Protein AF-A0A9D4B6G3-F1 (afdb_monomer)

Foldseek 3Di:
DDDDPPPVVVVVVVVVVVVVVVVVVVPDDPPPPPVVVVVVVPDDDCPVVVVVVVVVVVVVVVVVVVVVVVVVVVVVVCCCVVPVVVVVVVVVVVVVVVVVVVVLVVVVVVQLVVVVVVVVVVVVVVVVVVVVVVVVVVVVVVPDPDDDDDDDDDPDPPPPPDDPPGDDPCVSDPPPPPPPPPPDD

Secondary structure (DSSP, 8-state):
----SHHHHHHHHHHHHHHHHHHHHT--------HHHHHHTSSPPTHHHHHHHHHHHHHHHHHHHHHHHHHHHHHHHHHIIIIIHHHHHHHHHHHHHHHHHHHHHHHHHHHHHHHHHHHHHHHHHHHHHHHHHHHHHHHHHHH-------------------------GGGTS-TT---------

Solvent-accessible surface area (backbone atoms only — not comparable to full-atom values): 11356 Å² total; per-residue (Å²): 142,88,88,82,69,70,64,65,54,52,51,51,51,51,52,52,52,52,52,52,50,57,56,57,71,72,66,71,76,79,81,74,80,52,68,69,60,62,57,67,72,70,62,71,75,66,60,67,59,45,54,53,48,55,50,49,54,53,50,52,53,54,49,52,52,49,50,52,53,53,50,50,54,52,52,53,49,47,47,41,64,72,47,49,50,54,51,51,52,51,51,54,53,56,49,52,58,52,50,55,50,50,52,53,49,50,55,48,53,54,51,51,51,54,53,51,55,52,49,52,52,53,51,52,51,50,52,53,50,51,53,51,50,54,49,51,51,50,50,52,59,71,70,46,80,82,75,97,70,86,88,73,88,70,82,72,82,75,79,74,81,74,78,72,91,68,90,58,69,62,81,80,53,57,88,78,71,71,71,79,69,86,77,87,128

Mean predicted aligned error: 19.47 Å

Radius of gyration: 62.37 Å; Cα contacts (8 Å, |Δi|>4): 12; chains: 1; bounding box: 167×24×148 Å

Organism: NCBI:txid74926

Sequence (185 aa):
MSAGGGREEEERAAAAAAMLQLLREQAEPPAEESGAQRFALCLPPGEEVKEVEETIEEMLIRLDEFCGVTDVIRSDTSQILDETIPLIKAKVVEMNDIYAKVDKLEAFVKMVGRHVSFLEEQVLQAEGNHSTVSHAVRKLLQSAAIPSFKNKHTPSAQHTYDLPKLYRTEDYFPRNYVGTKYQSH

InterPro domains:
  IPR024857 Cappuccino [PTHR16230] (7-178)

Structure (mmCIF, N/CA/C/O backbone):
data_AF-A0A9D4B6G3-F1
#
_entry.id   AF-A0A9D4B6G3-F1
#
loop_
_atom_site.group_PDB
_atom_site.id
_atom_site.type_symbol
_atom_site.label_atom_id
_atom_site.label_alt_id
_atom_site.label_comp_id
_atom_site.label_asym_id
_atom_site.label_entity_id
_atom_site.label_seq_id
_atom_site.pdbx_PDB_ins_code
_atom_site.Cartn_x
_atom_site.Cartn_y
_atom_site.Cartn_z
_atom_site.occupancy
_atom_site.B_iso_or_equiv
_atom_site.auth_seq_id
_atom_site.auth_comp_id
_atom_site.auth_asym_id
_atom_site.auth_atom_id
_atom_site.pdbx_PDB_model_num
ATOM 1 N N . MET A 1 1 ? -106.574 12.217 82.871 1.00 41.47 1 MET A N 1
ATOM 2 C CA . MET A 1 1 ? -105.427 11.418 83.351 1.00 41.47 1 MET A CA 1
ATOM 3 C C . MET A 1 1 ? -104.879 10.650 82.158 1.00 41.47 1 MET A C 1
ATOM 5 O O . MET A 1 1 ? -105.519 9.706 81.729 1.00 41.47 1 MET A O 1
ATOM 9 N N . SER A 1 2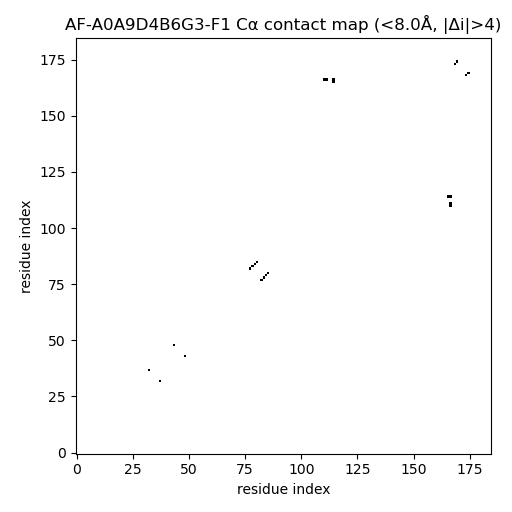 ? -103.783 11.110 81.555 1.00 49.53 2 SER A N 1
ATOM 10 C CA . SER A 1 2 ? -103.022 10.337 80.565 1.00 49.53 2 SER A CA 1
ATOM 11 C C . SER A 1 2 ? -101.575 10.811 80.646 1.00 49.53 2 SER A C 1
ATOM 13 O O . SER A 1 2 ? -101.209 11.838 80.086 1.00 49.53 2 SER A O 1
ATOM 15 N N . ALA A 1 3 ? -100.803 10.136 81.487 1.00 51.25 3 ALA A N 1
ATOM 16 C CA . ALA A 1 3 ? -99.378 10.353 81.678 1.00 51.25 3 ALA A CA 1
ATOM 17 C C . ALA A 1 3 ? -98.779 8.968 81.935 1.00 51.25 3 ALA A C 1
ATOM 19 O O . ALA A 1 3 ? -98.825 8.471 83.056 1.00 51.25 3 ALA A O 1
ATOM 20 N N . GLY A 1 4 ? -98.339 8.298 80.871 1.00 53.19 4 GLY A N 1
ATOM 21 C CA . GLY A 1 4 ? -97.821 6.930 80.971 1.00 53.19 4 GLY A CA 1
ATOM 22 C C . GLY A 1 4 ? -96.974 6.442 79.795 1.00 53.19 4 GLY A C 1
ATOM 23 O O . GLY A 1 4 ? -96.529 5.308 79.842 1.00 53.19 4 GLY A O 1
ATOM 24 N N . GLY A 1 5 ? -96.731 7.257 78.758 1.00 55.12 5 GLY A N 1
ATOM 25 C CA . GLY A 1 5 ? -96.010 6.811 77.553 1.00 55.12 5 GLY A CA 1
ATOM 26 C C . GLY A 1 5 ? -94.510 7.132 77.502 1.00 55.12 5 GLY A C 1
ATOM 27 O O . GLY A 1 5 ? -93.788 6.497 76.749 1.00 55.12 5 GLY A O 1
ATOM 28 N N . GLY A 1 6 ? -94.015 8.092 78.293 1.00 57.53 6 GLY A N 1
ATOM 29 C CA . GLY A 1 6 ? -92.643 8.605 78.125 1.00 57.53 6 GLY A CA 1
ATOM 30 C C . GLY A 1 6 ? -91.528 7.711 78.680 1.00 57.53 6 GLY A C 1
ATOM 31 O O . GLY A 1 6 ? -90.387 7.826 78.254 1.00 57.53 6 GLY A O 1
ATOM 32 N N . ARG A 1 7 ? -91.839 6.810 79.619 1.00 58.19 7 ARG A N 1
ATOM 33 C CA . ARG A 1 7 ? -90.817 6.054 80.365 1.00 58.19 7 ARG A CA 1
ATOM 34 C C . ARG A 1 7 ? -90.350 4.790 79.635 1.00 58.19 7 ARG A C 1
ATOM 36 O O . ARG A 1 7 ? -89.183 4.439 79.721 1.00 58.19 7 ARG A O 1
ATOM 43 N N . GLU A 1 8 ? -91.237 4.151 78.872 1.00 59.91 8 GLU A N 1
ATOM 44 C CA . GLU A 1 8 ? -90.903 2.956 78.079 1.00 59.91 8 GLU A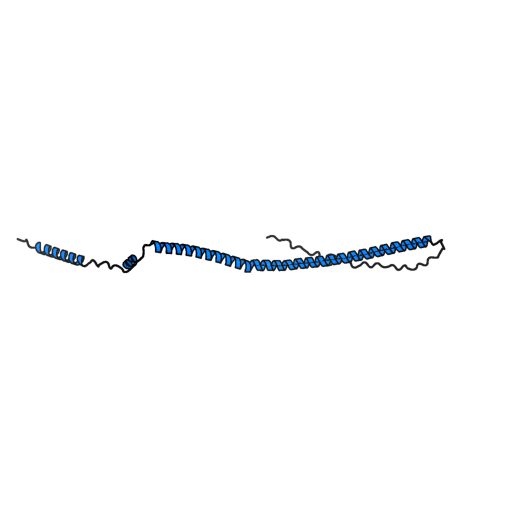 CA 1
ATOM 45 C C . GLU A 1 8 ? -90.128 3.294 76.795 1.00 59.91 8 GLU A C 1
ATOM 47 O O . GLU A 1 8 ? -89.324 2.494 76.316 1.00 59.91 8 GLU A O 1
ATOM 52 N N . GLU A 1 9 ? -90.356 4.481 76.224 1.00 60.41 9 GLU A N 1
ATOM 53 C CA . GLU A 1 9 ? -89.642 4.954 75.033 1.00 60.41 9 GLU A CA 1
ATOM 54 C C . GLU A 1 9 ? -88.206 5.383 75.374 1.00 60.41 9 GLU A C 1
ATOM 56 O O . GLU A 1 9 ? -87.272 5.045 74.648 1.00 60.41 9 GLU A O 1
ATOM 61 N N . GLU A 1 10 ? -88.014 6.027 76.529 1.00 66.06 10 GLU A N 1
ATOM 62 C CA . GLU A 1 10 ? -86.696 6.378 77.070 1.00 66.06 10 GLU A CA 1
ATOM 63 C C . GLU A 1 10 ? -85.871 5.129 77.428 1.00 66.06 10 GLU A C 1
ATOM 65 O O . GLU A 1 10 ? -84.684 5.054 77.113 1.00 66.06 10 GLU A O 1
ATOM 70 N N . GLU A 1 11 ? -86.504 4.100 78.000 1.00 67.94 11 GLU A N 1
ATOM 71 C CA . GLU A 1 11 ? -85.844 2.832 78.332 1.00 67.94 11 GLU A CA 1
ATOM 72 C C . GLU A 1 11 ? -85.473 2.022 77.076 1.00 67.94 11 GLU A C 1
ATOM 74 O O . GLU A 1 11 ? -84.377 1.461 76.995 1.00 67.94 11 GLU A O 1
ATOM 79 N N . ARG A 1 12 ? -86.322 2.030 76.036 1.00 70.00 12 ARG A N 1
ATOM 80 C CA . ARG A 1 12 ? -85.973 1.457 74.723 1.00 70.00 12 ARG A CA 1
ATOM 81 C C . ARG A 1 12 ? -84.851 2.223 74.028 1.00 70.00 12 ARG A C 1
ATOM 83 O O . ARG A 1 12 ? -83.989 1.591 73.417 1.00 70.00 12 ARG A O 1
ATOM 90 N N . ALA A 1 13 ? -84.839 3.552 74.118 1.00 72.31 13 ALA A N 1
ATOM 91 C CA . ALA A 1 13 ? -83.769 4.376 73.562 1.00 72.31 13 ALA A CA 1
ATOM 92 C C . ALA A 1 13 ? -82.436 4.127 74.286 1.00 72.31 13 ALA A C 1
ATOM 94 O O . ALA A 1 13 ? -81.398 3.987 73.635 1.00 72.31 13 ALA A O 1
ATOM 95 N N . ALA A 1 14 ? -82.467 3.978 75.614 1.00 78.12 14 ALA A N 1
ATOM 96 C CA . ALA A 1 14 ? -81.302 3.614 76.414 1.00 78.12 14 ALA A CA 1
ATOM 97 C C . ALA A 1 14 ? -80.784 2.206 76.071 1.00 78.12 14 ALA A C 1
ATOM 99 O O . ALA A 1 14 ? -79.578 2.018 75.907 1.00 78.12 14 ALA A O 1
ATOM 100 N N . ALA A 1 15 ? -81.678 1.231 75.875 1.00 79.00 15 ALA A N 1
ATOM 101 C CA . ALA A 1 15 ? -81.305 -0.120 75.458 1.00 79.00 15 ALA A CA 1
ATOM 102 C C . ALA A 1 15 ? -80.694 -0.151 74.045 1.00 79.00 15 ALA A C 1
ATOM 104 O O . ALA A 1 15 ? -79.698 -0.836 73.816 1.00 79.00 15 ALA A O 1
ATOM 105 N N . ALA A 1 16 ? -81.236 0.630 73.105 1.00 77.75 16 ALA A N 1
ATOM 106 C CA . ALA A 1 16 ? -80.678 0.759 71.760 1.00 77.75 16 ALA A CA 1
ATOM 107 C C . ALA A 1 16 ? -79.291 1.426 71.774 1.00 77.75 16 ALA A C 1
ATOM 109 O O . ALA A 1 16 ? -78.385 0.978 71.071 1.00 77.75 16 ALA A O 1
ATOM 110 N N . ALA A 1 17 ? -79.096 2.449 72.612 1.00 79.62 17 ALA A N 1
ATOM 111 C CA . ALA A 1 17 ? -77.800 3.098 72.794 1.00 79.62 17 ALA A CA 1
ATOM 112 C C . ALA A 1 17 ? -76.765 2.156 73.430 1.00 79.62 17 ALA A C 1
ATOM 114 O O . ALA A 1 17 ? -75.624 2.110 72.971 1.00 79.62 17 ALA A O 1
ATOM 115 N N . ALA A 1 18 ? -77.168 1.355 74.421 1.00 81.38 18 ALA A N 1
ATOM 116 C CA . ALA A 1 18 ? -76.311 0.337 75.024 1.00 81.38 18 ALA A CA 1
ATOM 117 C C . ALA A 1 18 ? -75.928 -0.755 74.012 1.00 81.38 18 ALA A C 1
ATOM 119 O O . ALA A 1 18 ? -74.772 -1.167 73.952 1.00 81.38 18 ALA A O 1
ATOM 120 N N . MET A 1 19 ? -76.863 -1.172 73.151 1.00 78.69 19 MET A N 1
ATOM 121 C CA . MET A 1 19 ? -76.589 -2.161 72.106 1.00 78.69 19 MET A CA 1
ATOM 122 C C . MET A 1 19 ? -75.643 -1.612 71.027 1.00 78.69 19 MET A C 1
ATOM 124 O O . MET A 1 19 ? -74.769 -2.332 70.552 1.00 78.69 19 MET A O 1
ATOM 128 N N . LEU A 1 20 ? -75.752 -0.322 70.690 1.00 76.94 20 LEU A N 1
ATOM 129 C CA . LEU A 1 20 ? -74.815 0.356 69.788 1.00 76.94 20 LEU A CA 1
ATOM 130 C C . LEU A 1 20 ? -73.427 0.559 70.412 1.00 76.94 20 LEU A C 1
ATOM 132 O O . LEU A 1 20 ? -72.432 0.453 69.698 1.00 76.94 20 LEU A O 1
ATOM 136 N N . GLN A 1 21 ? -73.333 0.808 71.723 1.00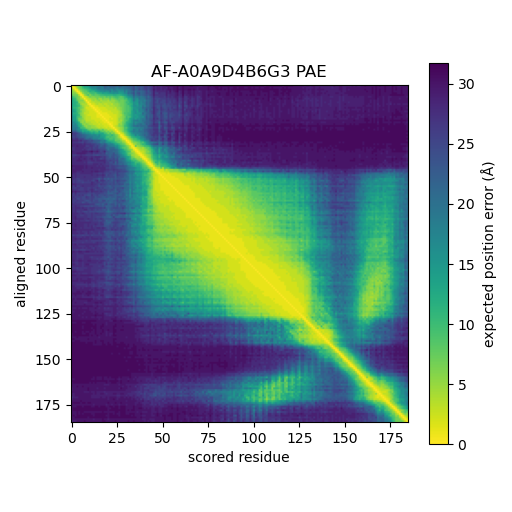 77.50 21 GLN A N 1
ATOM 137 C CA . GLN A 1 21 ? -72.047 0.848 72.429 1.00 77.50 21 GLN A CA 1
ATOM 138 C C . GLN A 1 21 ? -71.376 -0.528 72.437 1.00 77.50 21 GLN A C 1
ATOM 140 O O . GLN A 1 21 ? -70.201 -0.622 72.099 1.00 77.50 21 GLN A O 1
ATOM 145 N N . LEU A 1 22 ? -72.137 -1.595 72.695 1.00 73.94 22 LEU A N 1
ATOM 146 C CA . LEU A 1 22 ? -71.614 -2.962 72.718 1.00 73.94 22 LEU A CA 1
ATOM 147 C C . LEU A 1 22 ? -71.153 -3.439 71.329 1.00 73.94 22 LEU A C 1
ATOM 149 O O . LEU A 1 22 ? -70.153 -4.141 71.212 1.00 73.94 22 LEU A O 1
ATOM 153 N N . LEU A 1 23 ? -71.844 -3.015 70.263 1.00 69.12 23 LEU A N 1
ATOM 154 C CA . LEU A 1 23 ? -71.422 -3.263 68.878 1.00 69.12 23 LEU A CA 1
ATOM 155 C C . LEU A 1 23 ? -70.184 -2.444 68.483 1.00 69.12 23 LEU A C 1
ATOM 157 O O . LEU A 1 23 ? -69.382 -2.911 67.680 1.00 69.12 23 LEU A O 1
ATOM 161 N N . ARG A 1 24 ? -70.006 -1.243 69.049 1.00 66.56 24 ARG A N 1
ATOM 162 C CA . ARG A 1 24 ? -68.826 -0.394 68.819 1.00 66.56 24 ARG A CA 1
ATOM 163 C C . ARG A 1 24 ? -67.583 -0.918 69.541 1.00 66.56 24 ARG A C 1
ATOM 165 O O . ARG A 1 24 ? -66.486 -0.782 69.015 1.00 66.56 24 ARG A O 1
ATOM 172 N N . GLU A 1 25 ? -67.753 -1.528 70.710 1.00 59.06 25 GLU A N 1
ATOM 173 C CA . GLU A 1 25 ? -66.660 -2.106 71.505 1.00 59.06 25 GLU A CA 1
ATOM 174 C C . GLU A 1 25 ? -66.111 -3.412 70.902 1.00 59.06 25 GLU A C 1
ATOM 176 O O . GLU A 1 25 ? -64.964 -3.768 71.137 1.00 59.06 25 GLU A O 1
ATOM 181 N N . GLN A 1 26 ? -66.902 -4.087 70.060 1.00 57.25 26 GLN A N 1
ATOM 182 C CA . GLN A 1 26 ? -66.521 -5.313 69.344 1.00 57.25 26 GLN A CA 1
ATOM 183 C C . GLN A 1 26 ? -65.971 -5.064 67.923 1.00 57.25 26 GLN A C 1
ATOM 185 O O . GLN A 1 26 ? -65.773 -6.015 67.168 1.00 57.25 26 GLN A O 1
ATOM 190 N N . ALA A 1 27 ? -65.754 -3.802 67.525 1.00 50.56 27 ALA A N 1
ATOM 191 C CA . ALA A 1 27 ? -65.422 -3.418 66.146 1.00 50.56 27 ALA A CA 1
ATOM 192 C C . ALA A 1 27 ? -63.973 -2.934 65.922 1.00 50.56 27 ALA A C 1
ATOM 194 O O . ALA A 1 27 ? -63.660 -2.484 64.823 1.00 50.56 27 ALA A O 1
ATOM 195 N N . GLU A 1 28 ? -63.084 -3.039 66.912 1.00 55.53 28 GLU A N 1
ATOM 196 C CA . GLU A 1 28 ? -61.643 -2.800 66.729 1.00 55.53 28 GLU A CA 1
ATOM 197 C C . GLU A 1 28 ? -60.901 -4.146 66.698 1.00 55.53 28 GLU A C 1
ATOM 199 O O . GLU A 1 28 ? -60.725 -4.771 67.749 1.00 55.53 28 GLU A O 1
ATOM 204 N N . PRO A 1 29 ? -60.486 -4.654 65.522 1.00 53.91 29 PRO A N 1
ATOM 205 C CA . PRO A 1 29 ? -59.536 -5.755 65.484 1.00 53.91 29 PRO A CA 1
ATOM 206 C C . PRO A 1 29 ? -58.171 -5.247 65.979 1.00 53.91 29 PRO A C 1
ATOM 208 O O . PRO A 1 29 ? -57.768 -4.144 65.606 1.00 53.91 29 PRO A O 1
ATOM 211 N N . PRO A 1 30 ? -57.415 -6.025 66.778 1.00 50.09 30 PRO A N 1
ATOM 212 C CA . PRO A 1 30 ? -56.037 -5.666 67.078 1.00 50.09 30 PRO A CA 1
ATOM 213 C C . PRO A 1 30 ? -55.285 -5.541 65.752 1.00 50.09 30 PRO A C 1
ATOM 215 O O . PRO A 1 30 ? -55.367 -6.438 64.912 1.00 50.09 30 PRO A O 1
ATOM 218 N N . ALA A 1 31 ? -54.587 -4.422 65.550 1.00 57.88 31 ALA A N 1
ATOM 219 C CA . ALA A 1 31 ? -53.685 -4.255 64.423 1.00 57.88 31 ALA A CA 1
ATOM 220 C C . ALA A 1 31 ? -52.704 -5.433 64.429 1.00 57.88 31 ALA A C 1
ATOM 222 O O . ALA A 1 31 ? -51.819 -5.506 65.281 1.00 57.88 31 ALA A O 1
ATOM 223 N N . GLU A 1 32 ? -52.908 -6.393 63.527 1.00 58.66 32 GLU A N 1
ATOM 224 C CA . GLU A 1 32 ? -51.965 -7.480 63.341 1.00 58.66 32 GLU A CA 1
ATOM 225 C C . GLU A 1 32 ? -50.649 -6.849 62.899 1.00 58.66 32 GLU A C 1
ATOM 227 O O . GLU A 1 32 ? -50.539 -6.275 61.812 1.00 58.66 32 GLU A O 1
ATOM 232 N N . GLU A 1 33 ? -49.670 -6.889 63.800 1.00 58.66 33 GLU A N 1
ATOM 233 C CA . GLU A 1 33 ? -48.303 -6.452 63.568 1.00 58.66 33 GLU A CA 1
ATOM 234 C C . GLU A 1 33 ? -47.735 -7.321 62.439 1.00 58.66 33 GLU A C 1
ATOM 236 O O . GLU A 1 33 ? -47.251 -8.438 62.641 1.00 58.66 33 GLU A O 1
ATOM 241 N N . SER A 1 34 ? -47.909 -6.833 61.210 1.00 61.44 34 SER A N 1
ATOM 242 C CA . SER A 1 34 ? -47.485 -7.493 59.983 1.00 61.44 34 SER A CA 1
ATOM 243 C C . SER A 1 34 ? -46.030 -7.916 60.127 1.00 61.44 34 SER A C 1
ATOM 245 O O . SER A 1 34 ? -45.187 -7.110 60.521 1.00 61.44 34 SER A O 1
ATOM 247 N N . GLY A 1 35 ? -45.705 -9.166 59.781 1.00 58.41 35 GLY A N 1
ATOM 248 C CA . GLY A 1 35 ? -44.340 -9.698 59.875 1.00 58.41 35 GLY A CA 1
ATOM 249 C C . GLY A 1 35 ? -43.283 -8.794 59.224 1.00 58.41 35 GLY A C 1
ATOM 250 O O . GLY A 1 35 ? -42.143 -8.775 59.676 1.00 58.41 35 GLY A O 1
ATOM 251 N N . ALA A 1 36 ? -43.678 -7.967 58.248 1.00 58.00 36 ALA A N 1
ATOM 252 C CA . ALA A 1 36 ? -42.854 -6.920 57.644 1.00 58.00 36 ALA A CA 1
ATOM 253 C C . ALA A 1 36 ? -42.295 -5.891 58.654 1.00 58.00 36 ALA A C 1
ATOM 255 O O . ALA A 1 36 ? -41.149 -5.471 58.516 1.00 58.00 36 ALA A O 1
ATOM 256 N N . GLN A 1 37 ? -43.051 -5.524 59.696 1.00 55.62 37 GLN A N 1
ATOM 257 C CA . GLN A 1 37 ? -42.591 -4.618 60.760 1.00 55.62 37 GLN A CA 1
ATOM 258 C C . GLN A 1 37 ? -41.513 -5.267 61.636 1.00 55.62 37 GLN A C 1
ATOM 260 O O . GLN A 1 37 ? -40.572 -4.599 62.057 1.00 55.62 37 GLN A O 1
ATOM 265 N N . ARG A 1 38 ? -41.586 -6.588 61.838 1.00 55.31 38 ARG A N 1
ATOM 266 C CA . ARG A 1 38 ? -40.609 -7.343 62.641 1.00 55.31 38 ARG A CA 1
ATOM 267 C C . ARG A 1 38 ? -39.273 -7.503 61.913 1.00 55.31 38 ARG A C 1
ATOM 269 O O . ARG A 1 38 ? -38.230 -7.506 62.555 1.00 55.31 38 ARG A O 1
ATOM 276 N N . PHE A 1 39 ? -39.296 -7.570 60.580 1.00 55.03 39 PHE A N 1
ATOM 277 C CA . PHE A 1 39 ? -38.079 -7.557 59.761 1.00 55.03 39 PHE A CA 1
ATOM 278 C C . PHE A 1 39 ? -37.441 -6.166 59.665 1.00 55.03 39 PHE A C 1
ATOM 280 O O . PHE A 1 39 ? -36.216 -6.070 59.630 1.00 55.03 39 PHE A O 1
ATOM 287 N N . ALA A 1 40 ? -38.238 -5.093 59.702 1.00 56.12 40 ALA A N 1
ATOM 288 C CA . ALA A 1 40 ? -37.727 -3.720 59.719 1.00 56.12 40 ALA A CA 1
ATOM 289 C C . ALA A 1 40 ? -36.913 -3.391 60.990 1.00 56.12 40 ALA A C 1
ATOM 291 O O . ALA A 1 40 ? -36.047 -2.523 60.957 1.00 56.12 40 ALA A O 1
ATOM 292 N N . LEU A 1 41 ? -37.155 -4.109 62.092 1.00 55.59 41 LEU A N 1
ATOM 293 C CA . LEU A 1 41 ? -36.472 -3.935 63.381 1.00 55.59 41 LEU A CA 1
ATOM 294 C C . LEU A 1 41 ? -35.139 -4.696 63.507 1.00 55.59 41 LEU A C 1
ATOM 296 O O . LEU A 1 41 ? -34.416 -4.478 64.476 1.00 55.59 41 LEU A O 1
ATOM 300 N N . CYS A 1 42 ? -34.799 -5.574 62.556 1.00 58.59 42 CYS A N 1
ATOM 301 C CA . CYS A 1 42 ? -33.575 -6.387 62.597 1.00 58.59 42 CYS A CA 1
ATOM 302 C C . CYS A 1 42 ? -32.479 -5.939 61.618 1.00 58.59 42 CYS A C 1
ATOM 304 O O . CYS A 1 42 ? -31.447 -6.608 61.542 1.00 58.59 42 CYS A O 1
ATOM 306 N N . LEU A 1 43 ? -32.663 -4.838 60.880 1.00 60.94 43 LEU A N 1
ATOM 307 C CA . LEU A 1 43 ? -31.566 -4.278 60.092 1.00 60.94 43 LEU A CA 1
ATOM 308 C C . LEU A 1 43 ? -30.579 -3.539 61.018 1.00 60.94 43 LEU A C 1
ATOM 310 O O . LEU A 1 43 ? -31.017 -2.728 61.838 1.00 60.94 43 LEU A O 1
ATOM 314 N N . PRO A 1 44 ? -29.261 -3.791 60.904 1.00 60.81 44 PRO A N 1
ATOM 315 C CA . PRO A 1 44 ? -28.252 -2.988 61.591 1.00 60.81 44 PRO A CA 1
ATOM 316 C C . PRO A 1 44 ? -28.349 -1.512 61.150 1.00 60.81 44 PRO A C 1
ATOM 318 O O . PRO A 1 44 ? -28.904 -1.233 60.082 1.00 60.81 44 PRO A O 1
ATOM 321 N N . PRO A 1 45 ? -27.854 -0.549 61.958 1.00 64.44 45 PRO A N 1
ATOM 322 C CA . PRO A 1 45 ? -27.906 0.873 61.622 1.00 64.44 45 PRO A CA 1
ATOM 323 C C . PRO A 1 45 ? -27.359 1.110 60.209 1.00 64.44 45 PRO A C 1
ATOM 325 O O . PRO A 1 45 ? -26.314 0.578 59.845 1.00 64.44 45 PRO A O 1
ATOM 328 N N . GLY A 1 46 ? -28.108 1.881 59.415 1.00 63.38 46 GLY A N 1
ATOM 329 C CA . GLY A 1 46 ? -28.002 1.962 57.952 1.00 63.38 46 GLY A CA 1
ATOM 330 C C . GLY A 1 46 ? -26.709 2.540 57.374 1.00 63.38 46 GLY A C 1
ATOM 331 O O . GLY A 1 46 ? -26.698 2.891 56.205 1.00 63.38 46 GLY A O 1
ATOM 332 N N . GLU A 1 47 ? -25.641 2.657 58.157 1.00 74.56 47 GLU A N 1
ATOM 333 C CA . GLU A 1 47 ? -24.352 3.199 57.725 1.00 74.56 47 GLU A CA 1
ATOM 334 C C . GLU A 1 47 ? -23.511 2.134 57.000 1.00 74.56 47 GLU A C 1
ATOM 336 O O . GLU A 1 47 ? -23.068 2.384 55.885 1.00 74.56 47 GLU A O 1
ATOM 341 N N . GLU A 1 48 ? -23.416 0.908 57.535 1.00 80.50 48 GLU A N 1
ATOM 342 C CA . GLU A 1 48 ? -22.746 -0.217 56.847 1.00 80.50 48 GLU A CA 1
ATOM 343 C C . GLU A 1 48 ? -23.494 -0.634 55.570 1.00 80.50 48 GLU A C 1
ATOM 345 O O . GLU A 1 48 ? -22.890 -0.937 54.544 1.00 80.50 48 GLU A O 1
ATOM 350 N N . VAL A 1 49 ? -24.832 -0.619 55.609 1.00 86.44 49 VAL A N 1
ATOM 351 C CA . VAL A 1 49 ? -25.672 -0.923 54.436 1.00 86.44 49 VAL A CA 1
ATOM 352 C C . VAL A 1 49 ? -25.478 0.131 53.345 1.00 86.44 49 VAL A C 1
ATOM 354 O O . VAL A 1 49 ? -25.397 -0.214 52.169 1.00 86.44 49 VAL A O 1
ATOM 357 N N . LYS A 1 50 ? -25.352 1.401 53.737 1.00 88.12 50 LYS A N 1
ATOM 358 C CA . LYS A 1 50 ? -25.125 2.516 52.821 1.00 88.12 50 LYS A CA 1
ATOM 359 C C . LYS A 1 50 ? -23.718 2.501 52.220 1.00 88.12 50 LYS A C 1
ATOM 361 O O . LYS A 1 50 ? -23.586 2.749 51.031 1.00 88.12 50 LYS A O 1
ATOM 366 N N . GLU A 1 51 ? -22.683 2.163 52.989 1.00 90.94 51 GLU A N 1
ATOM 367 C CA . GLU A 1 51 ? -21.318 2.000 52.457 1.00 90.94 51 GLU A CA 1
ATOM 368 C C . GLU A 1 51 ? -21.264 0.899 51.384 1.00 90.94 51 GLU A C 1
ATOM 370 O O . GLU A 1 51 ? -20.630 1.056 50.337 1.00 90.94 51 GLU A O 1
ATOM 375 N N . VAL A 1 52 ? -21.975 -0.211 51.611 1.00 94.19 52 VAL A N 1
ATOM 376 C CA . VAL A 1 52 ? -22.100 -1.290 50.622 1.00 94.19 52 VAL A CA 1
ATOM 377 C C . VAL A 1 52 ? -22.861 -0.819 49.381 1.00 94.19 52 VAL A C 1
ATOM 379 O O . VAL A 1 52 ? -22.441 -1.136 48.270 1.00 94.19 52 VAL A O 1
ATOM 382 N N . GLU A 1 53 ? -23.947 -0.061 49.544 1.00 93.06 53 GLU A N 1
ATOM 383 C CA . GLU A 1 53 ? -24.711 0.517 48.430 1.00 93.06 53 GLU A CA 1
ATOM 384 C C . GLU A 1 53 ? -23.850 1.473 47.588 1.00 93.06 53 GLU A C 1
ATOM 386 O O . GLU A 1 53 ? -23.749 1.285 46.377 1.00 93.06 53 GLU A O 1
ATOM 391 N N . GLU A 1 54 ? -23.130 2.401 48.226 1.00 96.06 54 GLU A N 1
ATOM 392 C CA . GLU A 1 54 ? -22.195 3.321 47.561 1.00 96.06 54 GLU A CA 1
ATOM 393 C C . GLU A 1 54 ? -21.076 2.559 46.828 1.00 96.06 54 GLU A C 1
ATOM 395 O O . GLU A 1 54 ? -20.738 2.876 45.686 1.00 96.06 54 GLU A O 1
ATOM 400 N N . THR A 1 55 ? -20.546 1.492 47.436 1.00 96.94 55 THR A N 1
ATOM 401 C CA . THR A 1 55 ? -19.537 0.633 46.796 1.00 96.94 55 THR A CA 1
ATOM 402 C C . THR A 1 55 ? -20.104 -0.089 45.570 1.00 96.94 55 THR A C 1
ATOM 404 O O . THR A 1 55 ? -19.418 -0.222 44.555 1.00 96.94 55 THR A O 1
ATOM 407 N N . ILE A 1 56 ? -21.349 -0.572 45.633 1.00 98.12 56 ILE A N 1
ATOM 408 C CA . ILE A 1 56 ? -22.016 -1.218 44.495 1.00 98.12 56 ILE A CA 1
ATOM 409 C C . ILE A 1 56 ? -22.220 -0.215 43.363 1.00 98.12 56 ILE A C 1
ATOM 411 O O . ILE A 1 56 ? -21.910 -0.542 42.219 1.00 98.12 56 ILE A O 1
ATOM 415 N N . GLU A 1 57 ? -22.688 0.995 43.663 1.00 98.06 57 GLU A N 1
ATOM 416 C CA . GLU A 1 57 ? -22.847 2.053 42.664 1.00 98.06 57 GLU A CA 1
ATOM 417 C C . GLU A 1 57 ? -21.513 2.390 41.987 1.00 98.06 57 GLU A C 1
ATOM 419 O O . GLU A 1 57 ? -21.437 2.412 40.756 1.00 98.06 57 GLU A O 1
ATOM 424 N N . GLU A 1 58 ? -20.435 2.548 42.761 1.00 98.25 58 GLU A N 1
ATOM 425 C CA . GLU A 1 58 ? -19.101 2.790 42.208 1.00 98.25 58 GLU A CA 1
ATOM 426 C C . GLU A 1 58 ? -18.628 1.627 41.317 1.00 98.25 58 GLU A C 1
ATOM 428 O O . GLU A 1 58 ? -18.097 1.846 40.224 1.00 98.25 58 GLU A O 1
ATOM 433 N N . MET A 1 59 ? -18.844 0.377 41.740 1.00 98.62 59 MET A N 1
ATOM 434 C CA . MET A 1 59 ? -18.504 -0.794 40.928 1.00 98.62 59 MET A CA 1
ATOM 435 C C . MET A 1 59 ? -19.313 -0.859 39.630 1.00 98.62 59 MET A C 1
ATOM 437 O O . MET A 1 59 ? -18.757 -1.226 38.596 1.00 98.62 59 MET A O 1
ATOM 441 N N . LEU A 1 60 ? -20.601 -0.506 39.659 1.00 98.50 60 LEU A N 1
ATOM 442 C CA . LEU A 1 60 ? -21.447 -0.484 38.466 1.00 98.50 60 LEU A CA 1
ATOM 443 C C . LEU A 1 60 ? -20.980 0.582 37.469 1.00 98.50 60 LEU A C 1
ATOM 445 O O . LEU A 1 60 ? -20.917 0.291 36.277 1.00 98.50 60 LEU A O 1
ATOM 449 N N . ILE A 1 61 ? -20.574 1.763 37.948 1.00 98.50 61 ILE A N 1
ATOM 450 C CA . ILE A 1 61 ? -19.980 2.808 37.099 1.00 98.50 61 ILE A CA 1
ATOM 451 C C . ILE A 1 61 ? -18.696 2.289 36.442 1.00 98.50 61 ILE A C 1
ATOM 453 O O . ILE A 1 61 ? -18.553 2.350 35.223 1.00 98.50 61 ILE A O 1
ATOM 457 N N . ARG A 1 62 ? -17.782 1.696 37.219 1.00 98.38 62 ARG A N 1
ATOM 458 C CA . ARG A 1 62 ? -16.529 1.140 36.676 1.00 98.38 62 ARG A CA 1
ATOM 459 C C . ARG A 1 62 ? -16.767 -0.000 35.679 1.00 98.38 62 ARG A C 1
ATOM 461 O O . ARG A 1 62 ? -15.992 -0.166 34.737 1.00 98.38 62 ARG A O 1
ATOM 468 N N . LEU A 1 63 ? -17.813 -0.805 35.876 1.00 98.69 63 LEU A N 1
ATOM 469 C CA . LEU A 1 63 ? -18.200 -1.859 34.935 1.00 98.69 63 LEU A CA 1
ATOM 470 C C . LEU A 1 63 ? -18.742 -1.285 33.622 1.00 98.69 63 LEU A C 1
ATOM 472 O O . LEU A 1 63 ? -18.411 -1.822 32.565 1.00 98.69 63 LEU A O 1
ATOM 476 N N . ASP A 1 64 ? -19.522 -0.206 33.671 1.00 98.31 64 ASP A N 1
ATOM 477 C CA . ASP A 1 64 ? -20.004 0.495 32.475 1.00 98.31 64 ASP A CA 1
ATOM 478 C C . ASP A 1 64 ? -18.835 1.095 31.677 1.00 98.31 64 ASP A C 1
ATOM 480 O O . ASP A 1 64 ? -18.700 0.852 30.476 1.00 98.31 64 ASP A O 1
ATOM 484 N N . GLU A 1 65 ? -17.898 1.754 32.365 1.00 98.44 65 GLU A N 1
ATOM 485 C CA . GLU A 1 65 ? -16.668 2.272 31.758 1.00 98.44 65 GLU A CA 1
ATOM 486 C C . GLU A 1 65 ? -15.838 1.157 31.105 1.00 98.44 65 GLU A C 1
ATOM 488 O O . GLU A 1 65 ? -15.365 1.302 29.973 1.00 98.44 65 GLU A O 1
ATOM 493 N N . PHE A 1 66 ? -15.686 0.012 31.780 1.00 98.56 66 PHE A N 1
ATOM 494 C CA . PHE A 1 66 ? -14.979 -1.144 31.229 1.00 98.56 66 PHE A CA 1
ATOM 495 C C . PHE A 1 66 ? -15.671 -1.711 29.981 1.00 98.56 66 PHE A C 1
ATOM 497 O O . PHE A 1 66 ? -14.994 -2.074 29.010 1.00 98.56 66 PHE A O 1
ATOM 504 N N . CYS A 1 67 ? -17.007 -1.763 29.974 1.00 98.31 67 CYS A N 1
ATOM 505 C CA . CYS A 1 67 ? -17.776 -2.139 28.788 1.00 98.31 67 CYS A CA 1
ATOM 506 C C . CYS A 1 67 ? -17.504 -1.164 27.637 1.00 98.31 67 CYS A C 1
ATOM 508 O O . CYS A 1 67 ? -17.179 -1.606 26.535 1.00 98.31 67 CYS A O 1
ATOM 510 N N . GLY A 1 68 ? -17.516 0.143 27.912 1.00 98.38 68 GLY A N 1
ATOM 511 C CA . GLY A 1 68 ? -17.202 1.179 26.929 1.00 98.38 68 GLY A CA 1
ATOM 512 C C . GLY A 1 68 ? -15.807 1.020 26.317 1.00 98.38 68 GLY A C 1
ATOM 513 O O . GLY A 1 68 ? -15.655 1.033 25.095 1.00 98.38 68 GLY A O 1
ATOM 514 N N . VAL A 1 69 ? -14.779 0.787 27.138 1.00 98.50 69 VAL A N 1
ATOM 515 C CA . VAL A 1 69 ? -13.410 0.541 26.645 1.00 98.50 69 VAL A CA 1
ATOM 516 C C . VAL A 1 69 ? -13.342 -0.739 25.807 1.00 98.50 69 VAL A C 1
ATOM 518 O O . VAL A 1 69 ? -12.704 -0.759 24.753 1.00 98.50 69 VAL A O 1
ATOM 521 N N . THR A 1 70 ? -14.021 -1.804 26.236 1.00 98.56 70 THR A N 1
ATOM 522 C CA . THR A 1 70 ? -14.064 -3.071 25.489 1.00 98.56 70 THR A CA 1
ATOM 523 C C . THR A 1 70 ? -14.742 -2.899 24.129 1.00 98.56 70 THR A C 1
ATOM 525 O O . THR A 1 70 ? -14.310 -3.498 23.141 1.00 98.56 70 THR A O 1
ATOM 528 N N . ASP A 1 71 ? -15.773 -2.062 24.053 1.00 98.50 71 ASP A N 1
ATOM 529 C CA . ASP A 1 71 ? -16.474 -1.752 22.811 1.00 98.50 71 ASP A CA 1
ATOM 530 C C . ASP A 1 71 ? -15.596 -0.978 21.829 1.00 98.50 71 ASP A C 1
ATOM 532 O O . ASP A 1 71 ? -15.545 -1.339 20.650 1.00 98.50 71 ASP A O 1
ATOM 536 N N . VAL A 1 72 ? -14.838 0.007 22.318 1.00 98.56 72 VAL A N 1
ATOM 537 C CA . VAL A 1 72 ? -13.843 0.727 21.510 1.00 98.56 72 VAL A CA 1
ATOM 538 C C . VAL A 1 72 ? -12.786 -0.239 20.977 1.00 98.56 72 VAL A C 1
ATOM 540 O O . VAL A 1 72 ? -12.566 -0.289 19.771 1.00 98.56 72 VAL A O 1
ATOM 543 N N . ILE A 1 73 ? -12.204 -1.085 21.835 1.00 98.44 73 ILE A N 1
ATOM 544 C CA . ILE A 1 73 ? -11.204 -2.081 21.414 1.00 98.44 73 ILE A CA 1
ATOM 545 C C . ILE A 1 73 ? -11.772 -3.003 20.330 1.00 98.44 73 ILE A C 1
ATOM 547 O O . ILE A 1 73 ? -11.090 -3.305 19.349 1.00 98.44 73 ILE A O 1
ATOM 551 N N . ARG A 1 74 ? -13.020 -3.459 20.484 1.00 98.56 74 ARG A N 1
ATOM 552 C CA . ARG A 1 74 ? -13.674 -4.330 19.503 1.00 98.56 74 ARG A CA 1
ATOM 553 C C . ARG A 1 74 ? -13.897 -3.619 18.171 1.00 98.56 74 ARG A C 1
ATOM 555 O O . ARG A 1 74 ? -13.636 -4.215 17.126 1.00 98.56 74 ARG A O 1
ATOM 562 N N . SER A 1 75 ? -14.361 -2.372 18.213 1.00 98.50 75 SER A N 1
ATOM 563 C CA . SER A 1 75 ? -14.560 -1.537 17.027 1.00 98.50 75 SER A CA 1
ATOM 564 C C . SER A 1 75 ? -13.240 -1.314 16.290 1.00 98.50 75 SER A C 1
ATOM 566 O O . SER A 1 75 ? -13.143 -1.634 15.108 1.00 98.50 75 SER A O 1
ATOM 568 N N . ASP A 1 76 ? -12.200 -0.872 16.998 1.00 98.50 76 ASP A N 1
ATOM 569 C CA . ASP A 1 76 ? -10.878 -0.604 16.423 1.00 98.50 76 ASP A CA 1
ATOM 570 C C . ASP A 1 76 ? -10.248 -1.874 15.852 1.00 98.50 76 ASP A C 1
ATOM 572 O O . ASP A 1 76 ? -9.695 -1.868 14.753 1.00 98.50 76 ASP A O 1
ATOM 576 N N . THR A 1 77 ? -10.378 -2.999 16.560 1.00 98.56 77 THR A N 1
ATOM 577 C CA . THR A 1 77 ? -9.906 -4.296 16.061 1.00 98.56 77 THR A CA 1
ATOM 578 C C . THR A 1 77 ? -10.619 -4.668 14.764 1.00 98.56 77 THR A C 1
ATOM 580 O O . THR A 1 77 ? -9.963 -5.087 13.813 1.00 98.56 77 THR A O 1
ATOM 583 N N . SER A 1 78 ? -11.940 -4.477 14.698 1.00 98.38 78 SER A N 1
ATOM 584 C CA . SER A 1 78 ? -12.720 -4.758 13.486 1.00 98.38 78 SER A CA 1
ATOM 585 C C . SER A 1 78 ? -12.275 -3.852 12.336 1.00 98.38 78 SER A C 1
ATOM 587 O O . SER A 1 78 ? -11.957 -4.344 11.259 1.00 98.38 78 SER A O 1
ATOM 589 N N . GLN A 1 79 ? -12.109 -2.548 12.579 1.00 98.38 79 GLN A N 1
ATOM 590 C CA . GLN A 1 79 ? -11.596 -1.607 11.578 1.00 98.38 79 GLN A CA 1
ATOM 591 C C . GLN A 1 79 ? -10.192 -1.988 11.076 1.00 98.38 79 GLN A C 1
ATOM 593 O O . GLN A 1 79 ? -9.899 -1.926 9.877 1.00 98.38 79 GLN A O 1
ATOM 598 N N . ILE A 1 80 ? -9.293 -2.388 11.976 1.00 98.50 80 ILE A N 1
ATOM 599 C CA . ILE A 1 80 ? -7.934 -2.788 11.603 1.00 98.50 80 ILE A CA 1
ATOM 600 C C . ILE A 1 80 ? -7.969 -4.039 10.720 1.00 98.50 80 ILE A C 1
ATOM 602 O O . ILE A 1 80 ? -7.299 -4.072 9.685 1.00 98.50 80 ILE A O 1
ATOM 606 N N . LEU A 1 8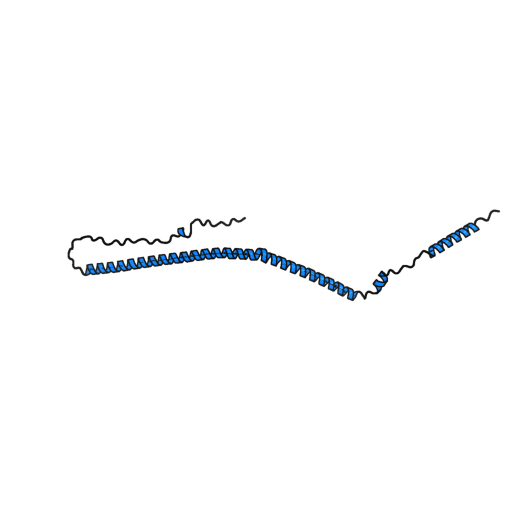1 ? -8.735 -5.056 11.121 1.00 98.50 81 LEU A N 1
ATOM 607 C CA . LEU A 1 81 ? -8.796 -6.343 10.430 1.00 98.50 81 LEU A CA 1
ATOM 608 C C . LEU A 1 81 ? -9.533 -6.257 9.089 1.00 98.50 81 LEU A C 1
ATOM 610 O O . LEU A 1 81 ? -9.058 -6.834 8.108 1.00 98.50 81 LEU A O 1
ATOM 614 N N . ASP A 1 82 ? -10.640 -5.519 9.038 1.00 98.12 82 ASP A N 1
ATOM 615 C CA . ASP A 1 82 ? -11.549 -5.516 7.890 1.00 98.12 82 ASP A CA 1
ATOM 616 C C . ASP A 1 82 ? -11.218 -4.421 6.869 1.00 98.12 82 ASP A C 1
ATOM 618 O O . ASP A 1 82 ? -11.474 -4.593 5.677 1.00 98.12 82 ASP A O 1
ATOM 622 N N . GLU A 1 83 ? -10.601 -3.315 7.297 1.00 97.88 83 GLU A N 1
ATOM 623 C CA . GLU A 1 83 ? -10.301 -2.179 6.417 1.00 97.88 83 GLU A CA 1
ATOM 624 C C . GLU A 1 83 ? -8.796 -1.949 6.276 1.00 97.88 83 GLU A C 1
ATOM 626 O O . GLU A 1 83 ? -8.243 -1.986 5.171 1.00 97.88 83 GLU A O 1
ATOM 631 N N . THR A 1 84 ? -8.104 -1.737 7.399 1.00 98.25 84 THR A N 1
ATOM 632 C CA . THR A 1 84 ? -6.722 -1.233 7.381 1.00 98.25 84 THR A CA 1
ATOM 633 C C . THR A 1 84 ? -5.742 -2.268 6.831 1.00 98.25 84 THR A C 1
ATOM 635 O O . THR A 1 84 ? -4.943 -1.956 5.945 1.00 98.25 84 THR A O 1
ATOM 638 N N . ILE A 1 85 ? -5.800 -3.515 7.307 1.00 98.50 85 ILE A N 1
ATOM 639 C CA . ILE A 1 85 ? -4.922 -4.592 6.832 1.00 98.50 85 ILE A CA 1
ATOM 640 C C . ILE A 1 85 ? -5.152 -4.878 5.337 1.00 98.50 85 ILE A C 1
ATOM 642 O O . ILE A 1 85 ? -4.162 -4.912 4.594 1.00 98.50 85 ILE A O 1
ATOM 646 N N . PRO A 1 86 ? -6.397 -5.046 4.844 1.00 98.44 86 PRO A N 1
ATOM 647 C CA . PRO A 1 86 ? -6.653 -5.207 3.414 1.00 98.44 86 PRO A CA 1
ATOM 648 C C . PRO A 1 86 ? -6.143 -4.038 2.571 1.00 98.44 86 PRO A C 1
ATOM 650 O O . PRO A 1 86 ? -5.539 -4.268 1.520 1.00 98.44 86 PRO A O 1
ATOM 653 N N . LEU A 1 87 ? -6.312 -2.799 3.042 1.00 98.38 87 LEU A N 1
ATOM 654 C CA . LEU A 1 87 ? -5.814 -1.611 2.354 1.00 98.38 87 LEU A CA 1
ATOM 655 C C . LEU A 1 87 ? -4.283 -1.611 2.251 1.00 98.38 87 LEU A C 1
ATOM 657 O O . LEU A 1 87 ? -3.737 -1.406 1.166 1.00 98.38 87 LEU A O 1
ATOM 661 N N . ILE A 1 88 ? -3.579 -1.893 3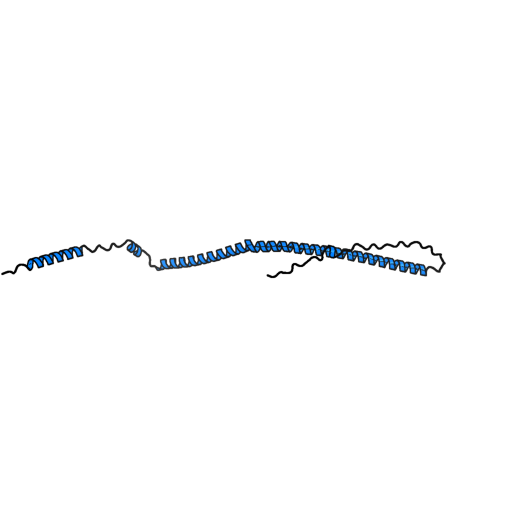.352 1.00 98.44 88 ILE A N 1
ATOM 662 C CA . ILE A 1 88 ? -2.114 -2.013 3.356 1.00 98.44 88 ILE A CA 1
ATOM 663 C C . ILE A 1 88 ? -1.675 -3.127 2.403 1.00 98.44 88 ILE A C 1
ATOM 665 O O . ILE A 1 88 ? -0.761 -2.929 1.603 1.00 98.44 88 ILE A O 1
ATOM 669 N N . LYS A 1 89 ? -2.348 -4.284 2.429 1.00 98.00 89 LYS A N 1
ATOM 670 C CA . LYS A 1 89 ? -2.054 -5.401 1.524 1.00 98.00 89 LYS A CA 1
ATOM 671 C C . LYS A 1 89 ? -2.211 -4.994 0.057 1.00 98.00 89 LYS A C 1
ATOM 673 O O . LYS A 1 89 ? -1.337 -5.312 -0.746 1.00 98.00 89 LYS A O 1
ATOM 678 N N . ALA A 1 90 ? -3.273 -4.267 -0.290 1.00 97.81 90 ALA A N 1
ATOM 679 C CA . ALA A 1 90 ? -3.468 -3.740 -1.639 1.00 97.81 90 ALA A CA 1
ATOM 680 C C . ALA A 1 90 ? -2.333 -2.781 -2.038 1.00 97.81 90 ALA A C 1
ATOM 682 O O . ALA A 1 90 ? -1.768 -2.913 -3.123 1.00 97.81 90 ALA A O 1
ATOM 683 N N . LYS A 1 91 ? -1.918 -1.888 -1.132 1.00 98.06 91 LYS A N 1
ATOM 684 C CA . LYS A 1 91 ? -0.801 -0.962 -1.374 1.00 98.06 91 LYS A CA 1
ATOM 685 C C . LYS A 1 91 ? 0.543 -1.665 -1.557 1.00 98.06 91 LYS A C 1
ATOM 687 O O . LYS A 1 91 ? 1.325 -1.257 -2.410 1.00 98.06 91 LYS A O 1
ATOM 692 N N . VAL A 1 92 ? 0.803 -2.748 -0.825 1.00 97.56 92 VAL A N 1
ATOM 693 C CA . VAL A 1 92 ? 1.999 -3.583 -1.038 1.00 97.56 92 VAL A CA 1
ATOM 694 C C . VAL A 1 92 ? 1.991 -4.209 -2.435 1.00 97.56 92 VAL A C 1
ATOM 696 O O . VAL A 1 92 ? 3.030 -4.256 -3.089 1.00 97.56 92 VAL A O 1
ATOM 699 N N . VAL A 1 93 ? 0.827 -4.647 -2.925 1.00 95.81 93 VAL A N 1
ATOM 700 C CA . VAL A 1 93 ? 0.701 -5.171 -4.293 1.00 95.81 93 VAL A CA 1
ATOM 701 C C . VAL A 1 93 ? 0.961 -4.075 -5.330 1.00 95.81 93 VAL A C 1
ATOM 703 O O . VAL A 1 93 ? 1.762 -4.300 -6.232 1.00 95.81 93 VAL A O 1
ATOM 706 N N . GLU A 1 94 ? 0.385 -2.880 -5.172 1.00 96.12 94 GLU A N 1
ATOM 707 C CA . GLU A 1 94 ? 0.675 -1.731 -6.050 1.00 96.12 94 GLU A CA 1
ATOM 708 C C . GLU A 1 94 ? 2.176 -1.386 -6.072 1.00 96.12 94 GLU A C 1
ATOM 710 O O . GLU A 1 94 ? 2.734 -1.035 -7.113 1.00 96.12 94 GLU A O 1
ATOM 715 N N . MET A 1 95 ? 2.859 -1.519 -4.933 1.00 97.69 95 MET A N 1
ATOM 716 C CA . MET A 1 95 ? 4.294 -1.265 -4.829 1.00 97.69 95 MET A CA 1
ATOM 717 C C . MET A 1 95 ? 5.132 -2.266 -5.641 1.00 97.69 95 MET A C 1
ATOM 719 O O . MET A 1 95 ? 6.143 -1.872 -6.224 1.00 97.69 95 MET A O 1
ATOM 723 N N . ASN A 1 96 ? 4.696 -3.525 -5.772 1.00 95.94 96 ASN A N 1
ATOM 724 C CA . ASN A 1 96 ? 5.368 -4.503 -6.639 1.00 95.94 96 ASN A CA 1
ATOM 725 C C . ASN A 1 96 ? 5.355 -4.073 -8.114 1.00 95.94 96 ASN A C 1
ATOM 727 O O . ASN A 1 96 ? 6.357 -4.241 -8.810 1.00 95.94 96 ASN A O 1
ATOM 731 N N . ASP A 1 97 ? 4.270 -3.454 -8.584 1.00 92.75 97 ASP A N 1
ATOM 732 C CA . ASP A 1 97 ? 4.198 -2.936 -9.955 1.00 92.75 97 ASP A CA 1
ATOM 733 C C . ASP A 1 97 ? 5.161 -1.764 -10.176 1.00 92.75 97 ASP A C 1
ATOM 735 O O . ASP A 1 97 ? 5.708 -1.591 -11.271 1.00 92.75 97 ASP A O 1
ATOM 739 N N . ILE A 1 98 ? 5.388 -0.950 -9.141 1.00 94.81 98 ILE A N 1
ATOM 740 C CA . ILE A 1 98 ? 6.386 0.122 -9.173 1.00 94.81 98 ILE A CA 1
ATOM 741 C C . ILE A 1 98 ? 7.787 -0.484 -9.275 1.00 94.81 98 ILE A C 1
ATOM 743 O O . ILE A 1 98 ? 8.543 -0.078 -10.158 1.00 94.81 98 ILE A O 1
ATOM 747 N N . TYR A 1 99 ? 8.119 -1.482 -8.452 1.00 96.50 99 TYR A N 1
ATOM 748 C CA . TYR A 1 99 ? 9.414 -2.163 -8.538 1.00 96.50 99 TYR A CA 1
ATOM 749 C C . TYR A 1 99 ? 9.637 -2.804 -9.909 1.00 96.50 99 TYR A C 1
ATOM 751 O O . TYR A 1 99 ? 10.677 -2.577 -10.520 1.00 96.50 99 TYR A O 1
ATOM 759 N N . ALA A 1 100 ? 8.625 -3.455 -10.485 1.00 93.94 100 ALA A N 1
ATOM 760 C CA . ALA A 1 100 ? 8.724 -4.006 -11.835 1.00 93.94 100 ALA A CA 1
ATOM 761 C C . ALA A 1 100 ? 8.993 -2.931 -12.911 1.00 93.94 100 ALA A C 1
ATOM 763 O O . ALA A 1 100 ? 9.655 -3.200 -13.917 1.00 93.94 100 ALA A O 1
ATOM 764 N N . LYS A 1 101 ? 8.486 -1.702 -12.736 1.00 92.12 101 LYS A N 1
ATOM 765 C CA . LYS A 1 101 ? 8.811 -0.567 -13.621 1.00 92.12 101 LYS A CA 1
ATOM 766 C C . LYS A 1 101 ? 10.249 -0.087 -13.418 1.00 92.12 101 LYS A C 1
ATOM 768 O O . LYS A 1 101 ? 10.906 0.230 -14.409 1.00 92.12 101 LYS A O 1
ATOM 773 N N . VAL A 1 102 ? 10.734 -0.057 -12.176 1.00 95.88 102 VAL A N 1
ATOM 774 C CA . VAL A 1 102 ? 12.129 0.282 -11.851 1.00 95.88 102 VAL A CA 1
ATOM 775 C C . VAL A 1 102 ? 13.087 -0.738 -12.470 1.00 95.88 102 VAL A C 1
ATOM 777 O O . VAL A 1 102 ? 14.020 -0.332 -13.157 1.00 95.88 102 VAL A O 1
ATOM 780 N N . ASP A 1 103 ? 12.804 -2.036 -12.357 1.00 94.69 103 ASP A N 1
ATOM 781 C CA . ASP A 1 103 ? 13.632 -3.099 -12.945 1.00 94.69 103 ASP A CA 1
ATOM 782 C C . ASP A 1 103 ? 13.717 -2.983 -14.474 1.00 94.69 103 ASP A C 1
ATOM 784 O O . ASP A 1 103 ? 14.789 -3.102 -15.074 1.00 94.69 103 ASP A O 1
ATOM 788 N N . LYS A 1 104 ? 12.584 -2.693 -15.132 1.00 90.38 104 LYS A N 1
ATOM 789 C CA . LYS A 1 104 ? 12.546 -2.443 -16.583 1.00 90.38 104 LYS A CA 1
ATOM 790 C C . LYS A 1 104 ? 13.381 -1.226 -16.965 1.00 90.38 104 LYS A C 1
ATOM 792 O O . LYS A 1 104 ? 14.090 -1.269 -17.971 1.00 90.38 104 LYS A O 1
ATOM 797 N N . LEU A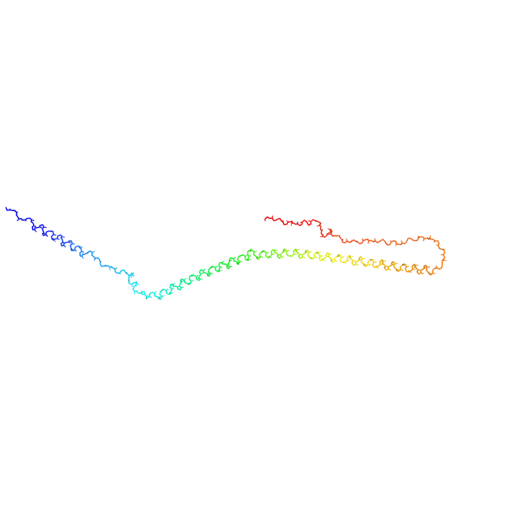 1 105 ? 13.305 -0.156 -16.175 1.00 93.19 105 LEU A N 1
ATOM 798 C CA . LEU A 1 105 ? 14.102 1.047 -16.390 1.00 93.19 105 LEU A CA 1
ATOM 799 C C . LEU A 1 105 ? 15.599 0.760 -16.212 1.00 93.19 105 LEU A C 1
ATOM 801 O O . LEU A 1 105 ? 16.407 1.209 -17.020 1.00 93.19 105 LEU A O 1
ATOM 805 N N . GLU A 1 106 ? 15.977 -0.024 -15.207 1.00 94.62 106 GLU A N 1
ATOM 806 C CA . GLU A 1 106 ? 17.367 -0.411 -14.983 1.00 94.62 106 GLU A CA 1
ATOM 807 C C . GLU A 1 106 ? 17.910 -1.260 -16.140 1.00 94.62 106 GLU A C 1
ATOM 809 O O . GLU A 1 106 ? 18.986 -0.978 -16.676 1.00 94.62 106 GLU A O 1
ATOM 814 N N . ALA A 1 107 ? 17.153 -2.271 -16.578 1.00 89.81 107 ALA A N 1
ATOM 815 C CA . ALA A 1 107 ? 17.506 -3.087 -17.738 1.00 89.81 107 ALA A CA 1
ATOM 816 C C . ALA A 1 107 ? 17.666 -2.226 -19.000 1.00 89.81 107 ALA A C 1
ATOM 818 O O . ALA A 1 107 ? 18.601 -2.423 -19.787 1.00 89.81 107 ALA A O 1
ATOM 819 N N . PHE A 1 108 ? 16.787 -1.236 -19.157 1.00 87.00 108 PHE A N 1
ATOM 820 C CA . PHE A 1 108 ? 16.854 -0.266 -20.233 1.00 87.00 108 PHE A CA 1
ATOM 821 C C . PHE A 1 108 ? 18.154 0.562 -20.183 1.00 87.00 108 PHE A C 1
ATOM 823 O O . PHE A 1 108 ? 18.906 0.585 -21.161 1.00 87.00 108 PHE A O 1
ATOM 830 N N . VAL A 1 109 ? 18.475 1.172 -19.041 1.00 91.75 109 VAL A N 1
ATOM 831 C CA . VAL A 1 109 ? 19.704 1.966 -18.862 1.00 91.75 109 VAL A CA 1
ATOM 832 C C . VAL A 1 109 ? 20.955 1.115 -19.104 1.00 91.75 109 VAL A C 1
ATOM 834 O O . VAL A 1 109 ? 21.864 1.543 -19.817 1.00 91.75 109 VAL A O 1
ATOM 837 N N . LYS A 1 110 ? 20.982 -0.127 -18.601 1.00 90.88 110 LYS A N 1
ATOM 838 C CA . LYS A 1 110 ? 22.074 -1.084 -18.852 1.00 90.88 110 LYS A CA 1
ATOM 839 C C . LYS A 1 110 ? 22.259 -1.369 -20.342 1.00 90.88 110 LYS A C 1
ATOM 841 O O . LYS A 1 110 ? 23.388 -1.445 -20.822 1.00 90.88 110 LYS A O 1
ATOM 846 N N . MET A 1 111 ? 21.171 -1.537 -21.091 1.00 88.06 111 MET A N 1
ATOM 847 C CA . MET A 1 111 ? 21.236 -1.742 -22.538 1.00 88.06 111 MET A CA 1
ATOM 848 C C . MET A 1 111 ? 21.797 -0.522 -23.271 1.00 88.06 111 MET A C 1
ATOM 850 O O . MET A 1 111 ? 22.654 -0.696 -24.137 1.00 88.06 111 MET A O 1
ATOM 854 N N . VAL A 1 112 ? 21.359 0.691 -22.920 1.00 88.56 112 VAL A N 1
ATOM 855 C CA . VAL A 1 112 ? 21.910 1.926 -23.505 1.00 88.56 112 VAL A CA 1
ATOM 856 C C . VAL A 1 112 ? 23.399 2.028 -23.226 1.00 88.56 112 VAL A C 1
ATOM 858 O O . VAL A 1 112 ? 24.159 2.262 -24.160 1.00 88.56 112 VAL A O 1
ATOM 861 N N . GLY A 1 113 ? 23.822 1.771 -21.984 1.00 89.12 113 GLY A N 1
ATOM 862 C CA . GLY A 1 113 ? 25.237 1.757 -21.616 1.00 89.12 113 GLY A CA 1
ATOM 863 C C . GLY A 1 113 ? 26.056 0.821 -22.507 1.00 89.12 113 GLY A C 1
ATOM 864 O O . GLY A 1 113 ? 27.050 1.245 -23.086 1.00 89.12 113 GLY A O 1
ATOM 865 N N . ARG A 1 114 ? 25.586 -0.418 -22.723 1.00 90.50 114 ARG A N 1
ATOM 866 C CA . ARG A 1 114 ? 26.244 -1.373 -23.637 1.00 90.50 114 ARG A CA 1
ATOM 867 C C . ARG A 1 114 ? 26.352 -0.846 -25.069 1.00 90.50 114 ARG A C 1
ATOM 869 O O . ARG A 1 114 ? 27.387 -1.033 -25.701 1.00 90.50 114 ARG A O 1
ATOM 876 N N . HIS A 1 115 ? 25.296 -0.223 -25.595 1.00 86.94 115 HIS A N 1
ATOM 877 C CA . HIS A 1 115 ? 25.312 0.324 -26.954 1.00 86.94 115 HIS A CA 1
ATOM 878 C C . HIS A 1 115 ? 26.262 1.519 -27.088 1.00 86.94 115 HIS A C 1
ATOM 880 O O . HIS A 1 115 ? 26.966 1.606 -28.090 1.00 86.94 115 HIS A O 1
ATOM 886 N N . VAL A 1 116 ? 26.315 2.404 -26.088 1.00 90.12 116 VAL A N 1
ATOM 887 C CA . VAL A 1 116 ? 27.250 3.539 -26.068 1.00 90.12 116 VAL A CA 1
ATOM 888 C C . VAL A 1 116 ? 28.690 3.038 -26.041 1.00 90.12 116 VAL A C 1
ATOM 890 O O . VAL A 1 116 ? 29.447 3.391 -26.937 1.00 90.12 116 VAL A O 1
ATOM 893 N N . SER A 1 117 ? 29.041 2.134 -25.121 1.00 90.25 117 SER A N 1
ATOM 894 C CA . SER A 1 117 ? 30.399 1.572 -25.056 1.00 90.25 117 SER A CA 1
ATOM 895 C C . SER A 1 117 ? 30.803 0.860 -26.349 1.00 90.25 117 SER A C 1
ATOM 897 O O . SER A 1 117 ? 31.947 0.945 -26.784 1.00 90.25 117 SER A O 1
ATOM 899 N N . PHE A 1 118 ? 29.860 0.176 -27.002 1.00 88.25 118 PHE A N 1
ATOM 900 C CA . PHE A 1 118 ? 30.115 -0.455 -28.292 1.00 88.25 118 PHE A CA 1
ATOM 901 C C . PHE A 1 118 ? 30.389 0.560 -29.414 1.00 88.25 118 PHE A C 1
ATOM 903 O O . PHE A 1 118 ? 31.265 0.332 -30.247 1.00 88.25 118 PHE A O 1
ATOM 910 N N . LEU A 1 119 ? 29.649 1.672 -29.454 1.00 87.50 119 LEU A N 1
ATOM 911 C CA . LEU A 1 119 ? 29.896 2.745 -30.418 1.00 87.50 119 LEU A CA 1
ATOM 912 C C . LEU A 1 119 ? 31.226 3.457 -30.140 1.00 87.50 119 LEU A C 1
ATOM 914 O O . LEU A 1 119 ? 31.962 3.727 -31.084 1.00 87.50 119 LEU A O 1
ATOM 918 N N . GLU A 1 120 ? 31.551 3.716 -28.872 1.00 90.06 120 GLU A N 1
ATOM 919 C CA . GLU A 1 120 ? 32.828 4.313 -28.457 1.00 90.06 120 GLU A CA 1
ATOM 920 C C . GLU A 1 120 ? 34.023 3.472 -28.925 1.00 90.06 120 GLU A C 1
ATOM 922 O O . GLU A 1 120 ? 34.949 4.010 -29.528 1.00 90.06 120 GLU A O 1
ATOM 927 N N . GLU A 1 121 ? 33.970 2.149 -28.743 1.00 90.06 121 GLU A N 1
ATOM 928 C CA . GLU A 1 121 ? 35.012 1.230 -29.217 1.00 90.06 121 GLU A CA 1
ATOM 929 C C . GLU A 1 121 ? 35.162 1.274 -30.748 1.00 90.06 121 GLU A C 1
ATOM 931 O O . GLU A 1 121 ? 36.276 1.336 -31.267 1.00 90.06 121 GLU A O 1
ATOM 936 N N . GLN A 1 122 ? 34.054 1.301 -31.496 1.00 85.06 122 GLN A N 1
ATOM 937 C CA . GLN A 1 122 ? 34.112 1.396 -32.959 1.00 85.06 122 GLN A CA 1
ATOM 938 C C . GLN A 1 122 ? 34.705 2.723 -33.447 1.00 85.06 122 GLN A C 1
ATOM 940 O O . GLN A 1 122 ? 35.462 2.731 -34.421 1.00 85.06 122 GLN A O 1
ATOM 945 N N . VAL A 1 123 ? 34.386 3.836 -32.781 1.00 87.06 123 VAL A N 1
ATOM 946 C CA . VAL A 1 123 ? 34.984 5.145 -33.084 1.00 87.06 123 VAL A CA 1
ATOM 947 C C . VAL A 1 123 ? 36.484 5.111 -32.801 1.00 87.06 123 VAL A C 1
ATOM 949 O O . VAL A 1 123 ? 37.273 5.480 -33.672 1.00 87.06 123 VAL A O 1
ATOM 952 N N . LEU A 1 124 ? 36.891 4.579 -31.647 1.00 86.31 124 LEU A N 1
ATOM 953 C CA . LEU A 1 124 ? 38.297 4.473 -31.260 1.00 86.31 124 LEU A CA 1
ATOM 954 C C . LEU A 1 124 ? 39.103 3.609 -32.247 1.00 86.31 124 LEU A C 1
ATOM 956 O O . LEU A 1 124 ? 40.204 3.986 -32.660 1.00 86.31 124 LEU A O 1
ATOM 960 N N . GLN A 1 125 ? 38.537 2.488 -32.706 1.00 85.12 125 GLN A N 1
ATOM 961 C CA . GLN A 1 125 ? 39.143 1.652 -33.747 1.00 85.12 125 GLN A CA 1
ATOM 962 C C . GLN A 1 125 ? 39.259 2.384 -35.089 1.00 85.12 125 GLN A C 1
ATOM 964 O O . GLN A 1 125 ? 40.299 2.303 -35.751 1.00 85.12 125 GLN A O 1
ATOM 969 N N . ALA A 1 126 ? 38.221 3.115 -35.505 1.00 81.81 126 ALA A N 1
ATOM 970 C CA . ALA A 1 126 ? 38.247 3.885 -36.745 1.00 81.81 126 ALA A CA 1
ATOM 971 C C . ALA A 1 126 ? 39.325 4.986 -36.713 1.00 81.81 126 ALA A C 1
ATOM 973 O O . ALA A 1 126 ? 40.084 5.135 -37.675 1.00 81.81 126 ALA A O 1
ATOM 974 N N . GLU A 1 127 ? 39.453 5.708 -35.598 1.00 82.12 127 GLU A N 1
ATOM 975 C CA . GLU A 1 127 ? 40.475 6.741 -35.392 1.00 82.12 127 GLU A CA 1
ATOM 976 C C . GLU A 1 127 ? 41.898 6.160 -35.358 1.00 82.12 127 GLU A C 1
ATOM 978 O O . GLU A 1 127 ? 42.815 6.693 -36.000 1.00 82.12 127 GLU A O 1
ATOM 983 N N . GLY A 1 128 ? 42.094 5.033 -34.667 1.00 80.81 128 GLY A N 1
ATOM 984 C CA . GLY A 1 128 ? 43.377 4.326 -34.608 1.00 80.81 128 GLY A CA 1
ATOM 985 C C . GLY A 1 128 ? 43.836 3.823 -35.981 1.00 80.81 128 GLY A C 1
ATOM 986 O O . GLY A 1 128 ? 44.993 4.010 -36.379 1.00 80.81 128 GLY A O 1
ATOM 987 N N . ASN A 1 129 ? 42.912 3.260 -36.759 1.00 76.12 129 ASN A N 1
ATOM 988 C CA . ASN A 1 129 ? 43.195 2.789 -38.112 1.00 76.12 129 ASN A CA 1
ATOM 989 C C . ASN A 1 129 ? 43.483 3.959 -39.062 1.00 76.12 129 ASN A C 1
ATOM 991 O O . ASN A 1 129 ? 44.457 3.918 -39.815 1.00 76.12 129 ASN A O 1
ATOM 995 N N . HIS A 1 130 ? 42.698 5.036 -39.002 1.00 69.88 130 HIS A N 1
ATOM 996 C CA . HIS A 1 130 ? 42.900 6.206 -39.855 1.00 69.88 130 HIS A CA 1
ATOM 997 C C . HIS A 1 130 ? 44.222 6.936 -39.556 1.00 69.88 130 HIS A C 1
ATOM 999 O O . HIS A 1 130 ? 44.944 7.320 -40.480 1.00 69.88 130 HIS A O 1
ATOM 1005 N N . SER A 1 131 ? 44.590 7.091 -38.281 1.00 65.44 131 SER A N 1
ATOM 1006 C CA . SER A 1 131 ? 45.861 7.714 -37.882 1.00 65.44 131 SER A CA 1
ATOM 1007 C C . SER A 1 131 ? 47.076 6.885 -38.315 1.00 65.44 131 SER A C 1
ATOM 1009 O O . SER A 1 131 ? 48.028 7.435 -38.879 1.00 65.44 131 SER A O 1
ATOM 1011 N N . THR A 1 132 ? 47.015 5.561 -38.157 1.00 65.88 132 THR A N 1
ATOM 1012 C CA . THR A 1 132 ? 48.076 4.633 -38.575 1.00 65.88 132 THR A CA 1
ATOM 1013 C C . THR A 1 132 ? 48.227 4.595 -40.096 1.00 65.88 132 THR A C 1
ATOM 1015 O O . THR A 1 132 ? 49.346 4.688 -40.606 1.00 65.88 132 THR A O 1
ATOM 1018 N N . VAL A 1 133 ? 47.117 4.540 -40.840 1.00 63.16 133 VAL A N 1
ATOM 1019 C CA . VAL A 1 133 ? 47.126 4.579 -42.311 1.00 63.16 133 VAL A CA 1
ATOM 1020 C C . VAL A 1 133 ? 47.645 5.928 -42.811 1.00 63.16 133 VAL A C 1
ATOM 1022 O O . VAL A 1 133 ? 48.525 5.955 -43.666 1.00 63.16 133 VAL A O 1
ATOM 1025 N N . SER A 1 134 ? 47.206 7.051 -42.237 1.00 68.81 134 SER A N 1
ATOM 1026 C CA . SER A 1 134 ? 47.723 8.385 -42.579 1.00 68.81 134 SER A CA 1
ATOM 1027 C C . SER A 1 134 ? 49.231 8.508 -42.330 1.00 68.81 134 SER A C 1
ATOM 1029 O O . SER A 1 134 ? 49.960 9.091 -43.138 1.00 68.81 134 SER A O 1
ATOM 1031 N N . HIS A 1 135 ? 49.726 7.949 -41.224 1.00 66.88 135 HIS A N 1
ATOM 1032 C CA . HIS A 1 135 ? 51.149 7.955 -40.904 1.00 66.88 135 HIS A CA 1
ATOM 1033 C C . HIS A 1 135 ? 51.957 7.048 -41.847 1.00 66.88 135 HIS A C 1
ATOM 1035 O O . HIS A 1 135 ? 53.008 7.458 -42.339 1.00 66.88 135 HIS A O 1
ATOM 1041 N N . ALA A 1 136 ? 51.457 5.852 -42.166 1.00 66.31 136 ALA A N 1
ATOM 1042 C CA . ALA A 1 136 ? 52.088 4.942 -43.120 1.00 66.31 136 ALA A CA 1
ATOM 1043 C C . ALA A 1 136 ? 52.117 5.523 -44.543 1.00 66.31 136 ALA A C 1
ATOM 1045 O O . ALA A 1 136 ? 53.148 5.446 -45.208 1.00 66.31 136 ALA A O 1
ATOM 1046 N N . VAL A 1 137 ? 51.032 6.171 -44.983 1.00 65.75 137 VAL A N 1
ATOM 1047 C CA . VAL A 1 137 ? 50.955 6.861 -46.280 1.00 65.75 137 VAL A CA 1
ATOM 1048 C C . VAL A 1 137 ? 51.914 8.050 -46.316 1.00 65.75 137 VAL A C 1
ATOM 1050 O O . VAL A 1 137 ? 52.651 8.196 -47.287 1.00 65.75 137 VAL A O 1
ATOM 1053 N N . ARG A 1 138 ? 51.996 8.858 -45.248 1.00 71.31 138 ARG A N 1
ATOM 1054 C CA . ARG A 1 138 ? 53.003 9.931 -45.155 1.00 71.31 138 ARG A CA 1
ATOM 1055 C C . ARG A 1 138 ? 54.426 9.388 -45.213 1.00 71.31 138 ARG A C 1
ATOM 1057 O O . ARG A 1 138 ? 55.231 9.926 -45.963 1.00 71.31 138 ARG A O 1
ATOM 1064 N N . LYS A 1 139 ? 54.727 8.313 -44.483 1.00 72.69 139 LYS A N 1
ATOM 1065 C CA . LYS A 1 139 ? 56.055 7.690 -44.491 1.00 72.69 139 LYS A CA 1
ATOM 1066 C C . LYS A 1 139 ? 56.398 7.109 -45.863 1.00 72.69 139 LYS A C 1
ATOM 1068 O O . LYS A 1 139 ? 57.513 7.318 -46.313 1.00 72.69 139 LYS A O 1
ATOM 1073 N N . LEU A 1 140 ? 55.445 6.460 -46.540 1.00 66.19 140 LEU A N 1
ATOM 1074 C CA . LEU A 1 140 ? 55.612 5.912 -47.891 1.00 66.19 140 LEU A CA 1
ATOM 1075 C C . LEU A 1 140 ? 55.837 7.012 -48.939 1.00 66.19 140 LEU A C 1
ATOM 1077 O O . LEU A 1 140 ? 56.682 6.860 -49.813 1.00 66.19 140 LEU A O 1
ATOM 1081 N N . LEU A 1 141 ? 55.117 8.133 -48.835 1.00 65.31 141 LEU A N 1
ATOM 1082 C CA . LEU A 1 141 ? 55.316 9.297 -49.704 1.00 65.31 141 LEU A CA 1
ATOM 1083 C C . LEU A 1 141 ? 56.645 10.013 -49.419 1.00 65.31 141 LEU A C 1
ATOM 1085 O O . LEU A 1 141 ? 57.254 10.547 -50.336 1.00 65.31 141 LEU A O 1
ATOM 1089 N N . GLN A 1 142 ? 57.113 10.005 -48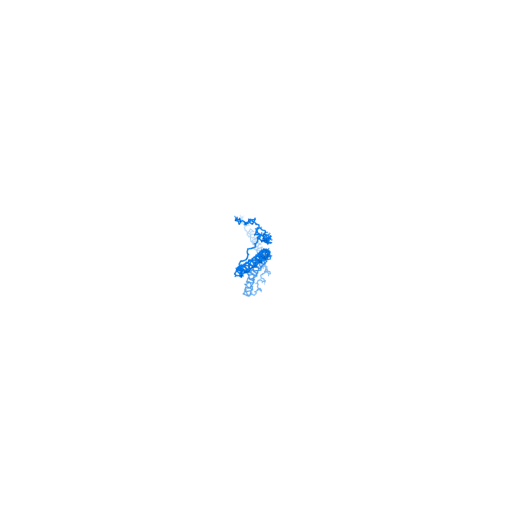.168 1.00 69.56 142 GLN A N 1
ATOM 1090 C CA . GLN A 1 142 ? 58.417 10.557 -47.789 1.00 69.56 142 GLN A CA 1
ATOM 1091 C C . GLN A 1 142 ? 59.587 9.644 -48.179 1.00 69.56 142 GLN A C 1
ATOM 1093 O O . GLN A 1 142 ? 60.673 10.143 -48.461 1.00 69.56 142 GLN A O 1
ATOM 1098 N N . SER A 1 143 ? 59.391 8.322 -48.206 1.00 61.78 143 SER A N 1
ATOM 1099 C CA . SER A 1 143 ? 60.415 7.355 -48.619 1.00 61.78 143 SER A CA 1
ATOM 1100 C C . SER A 1 143 ? 60.427 7.067 -50.123 1.00 61.78 143 SER A C 1
ATOM 1102 O O . SER A 1 143 ? 61.376 6.456 -50.612 1.00 61.78 143 SER A O 1
ATOM 1104 N N . ALA A 1 144 ? 59.427 7.529 -50.876 1.00 53.84 144 ALA A N 1
ATOM 1105 C CA . ALA A 1 144 ? 59.382 7.415 -52.326 1.00 53.84 144 ALA A CA 1
ATOM 1106 C C . ALA A 1 144 ? 59.878 8.705 -53.002 1.00 53.84 144 ALA A C 1
ATOM 1108 O O . ALA A 1 144 ? 59.102 9.597 -53.341 1.00 53.84 144 ALA A O 1
ATOM 1109 N N . ALA A 1 145 ? 61.178 8.764 -53.300 1.00 53.94 145 ALA A N 1
ATOM 1110 C CA . ALA A 1 145 ? 61.609 9.456 -54.510 1.00 53.94 145 ALA A CA 1
ATOM 1111 C C . ALA A 1 145 ? 60.962 8.725 -55.705 1.00 53.94 145 ALA A C 1
ATOM 1113 O O . ALA A 1 145 ? 61.120 7.517 -55.871 1.00 53.94 145 ALA A O 1
ATOM 1114 N N . ILE A 1 146 ? 60.142 9.458 -56.455 1.00 58.75 146 ILE A N 1
ATOM 1115 C CA . ILE A 1 146 ? 59.129 8.979 -57.406 1.00 58.75 146 ILE A CA 1
ATOM 1116 C C . ILE A 1 146 ? 59.700 7.987 -58.439 1.00 58.75 146 ILE A C 1
ATOM 1118 O O . ILE A 1 146 ? 60.655 8.322 -59.139 1.00 58.75 146 ILE A O 1
ATOM 1122 N N . PRO A 1 147 ? 58.993 6.873 -58.705 1.00 46.88 147 PRO A N 1
ATOM 1123 C CA . PRO A 1 147 ? 58.821 6.427 -60.080 1.00 46.88 147 PRO A CA 1
ATOM 1124 C C . PRO A 1 147 ? 57.339 6.459 -60.466 1.00 46.88 147 PRO A C 1
ATOM 1126 O O . PRO A 1 147 ? 56.461 6.012 -59.729 1.00 46.88 147 PRO A O 1
ATOM 1129 N N . SER A 1 148 ? 57.063 6.995 -61.655 1.00 50.84 148 SER A N 1
ATOM 1130 C CA . SER A 1 148 ? 55.743 6.941 -62.285 1.00 50.84 148 SER A CA 1
ATOM 1131 C C . SER A 1 148 ? 55.320 5.490 -62.498 1.00 50.84 148 SER A C 1
ATOM 1133 O O . SER A 1 148 ? 55.915 4.783 -63.310 1.00 50.84 148 SER A O 1
ATOM 1135 N N . PHE A 1 149 ? 54.254 5.068 -61.820 1.00 51.78 149 PHE A N 1
ATOM 1136 C CA . PHE A 1 149 ? 53.592 3.795 -62.074 1.00 51.78 149 PHE A CA 1
ATOM 1137 C C . PHE A 1 149 ? 52.130 4.021 -62.456 1.00 51.78 149 PHE A C 1
ATOM 1139 O O . PHE A 1 149 ? 51.381 4.748 -61.808 1.00 51.78 149 PHE A O 1
ATOM 1146 N N . LYS A 1 150 ? 51.754 3.400 -63.576 1.00 51.91 150 LYS A N 1
ATOM 1147 C CA . LYS A 1 150 ? 50.422 3.422 -64.180 1.00 51.91 150 LYS A CA 1
ATOM 1148 C C . LYS A 1 150 ? 49.383 2.870 -63.198 1.00 51.91 150 LYS A C 1
ATOM 1150 O O . LYS A 1 150 ? 49.511 1.739 -62.735 1.00 51.91 150 LYS A O 1
ATOM 1155 N N . ASN A 1 151 ? 48.341 3.656 -62.936 1.00 41.50 151 ASN A N 1
ATOM 1156 C CA . ASN A 1 151 ? 47.215 3.280 -62.085 1.00 41.50 151 ASN A CA 1
ATOM 1157 C C . ASN A 1 151 ? 46.449 2.087 -62.670 1.00 41.50 151 ASN A C 1
ATOM 1159 O O . ASN A 1 151 ? 45.810 2.194 -63.717 1.00 41.50 151 ASN A O 1
ATOM 1163 N N . LYS A 1 152 ? 46.463 0.966 -61.950 1.00 44.12 152 LYS A N 1
ATOM 1164 C CA . LYS A 1 152 ? 45.473 -0.101 -62.083 1.00 44.12 152 LYS A CA 1
ATOM 1165 C C . LYS A 1 152 ? 44.706 -0.104 -60.765 1.00 44.12 152 LYS A C 1
ATOM 1167 O O . LYS A 1 152 ? 45.227 -0.570 -59.759 1.00 44.12 152 LYS A O 1
ATOM 1172 N N . HIS A 1 153 ? 43.526 0.517 -60.763 1.00 42.94 153 HIS A N 1
ATOM 1173 C CA . HIS A 1 153 ? 42.647 0.567 -59.596 1.00 42.94 153 HIS A CA 1
ATOM 1174 C C . HIS A 1 153 ? 42.302 -0.863 -59.171 1.00 42.94 153 HIS A C 1
ATOM 1176 O O . HIS A 1 153 ? 41.511 -1.542 -59.823 1.00 42.94 153 HIS A O 1
ATOM 1182 N N . THR A 1 154 ? 42.907 -1.329 -58.083 1.00 42.03 154 THR A N 1
ATOM 1183 C CA . THR A 1 154 ? 42.338 -2.407 -57.284 1.00 42.03 154 THR A CA 1
ATOM 1184 C C . THR A 1 154 ? 41.190 -1.802 -56.473 1.00 42.03 154 THR A C 1
ATOM 1186 O O . THR A 1 154 ? 41.349 -0.707 -55.922 1.00 42.03 154 THR A O 1
ATOM 1189 N N . PRO A 1 155 ? 40.009 -2.438 -56.418 1.00 40.62 155 PRO A N 1
ATOM 1190 C CA . PRO A 1 155 ? 38.945 -1.958 -55.557 1.00 40.62 155 PRO A CA 1
ATOM 1191 C C . PRO A 1 155 ? 39.430 -2.133 -54.118 1.00 40.62 155 PRO A C 1
ATOM 1193 O O . PRO A 1 155 ? 39.588 -3.254 -53.638 1.00 40.62 155 PRO A O 1
ATOM 1196 N N . SER A 1 156 ? 39.732 -1.016 -53.455 1.00 48.81 156 SER A N 1
ATOM 1197 C CA . SER A 1 156 ? 39.850 -0.977 -52.001 1.00 48.81 156 SER A CA 1
ATOM 1198 C C . SER A 1 156 ? 38.589 -1.627 -51.446 1.00 48.81 156 SER A C 1
ATOM 1200 O O . SER A 1 156 ? 37.489 -1.222 -51.829 1.00 48.81 156 SER A O 1
ATOM 1202 N N . ALA A 1 157 ? 38.742 -2.666 -50.624 1.00 49.16 157 ALA A N 1
ATOM 1203 C CA . ALA A 1 157 ? 37.623 -3.282 -49.936 1.00 49.16 157 ALA A CA 1
ATOM 1204 C C . ALA A 1 157 ? 36.943 -2.184 -49.114 1.00 49.16 157 ALA A C 1
ATOM 1206 O O . ALA A 1 157 ? 37.444 -1.768 -48.069 1.00 49.16 157 ALA A O 1
ATOM 1207 N N . GLN A 1 158 ? 35.836 -1.654 -49.634 1.00 48.47 158 GLN A N 1
ATOM 1208 C CA . GLN A 1 158 ? 34.970 -0.770 -48.883 1.00 48.47 158 GLN A CA 1
ATOM 1209 C C . GLN A 1 158 ? 34.425 -1.625 -47.749 1.00 48.47 158 GLN A C 1
ATOM 1211 O O . GLN A 1 158 ? 33.512 -2.426 -47.952 1.00 48.47 158 GLN A O 1
ATOM 1216 N N . HIS A 1 159 ? 35.033 -1.507 -46.569 1.00 53.69 159 HIS A N 1
ATOM 1217 C CA . HIS A 1 159 ? 34.411 -1.967 -45.342 1.00 53.69 159 HIS A CA 1
ATOM 1218 C C . HIS A 1 159 ? 33.081 -1.224 -45.253 1.00 53.69 159 HIS A C 1
ATOM 1220 O O . HIS A 1 159 ? 33.031 -0.038 -44.934 1.00 53.69 159 HIS A O 1
ATOM 1226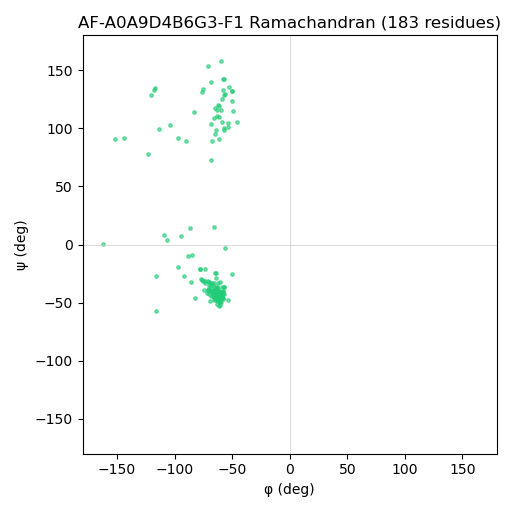 N N . THR A 1 160 ? 32.017 -1.909 -45.664 1.00 54.97 160 THR A N 1
ATOM 1227 C CA . THR A 1 160 ? 30.655 -1.418 -45.526 1.00 54.97 160 THR A CA 1
ATOM 1228 C C . THR A 1 160 ? 30.399 -1.427 -44.035 1.00 54.97 160 THR A C 1
ATOM 1230 O O . THR A 1 160 ? 30.288 -2.490 -43.429 1.00 54.97 160 THR A O 1
ATOM 1233 N N . TYR A 1 161 ? 30.447 -0.243 -43.434 1.00 62.22 161 TYR A N 1
ATOM 1234 C CA . TYR A 1 161 ? 30.089 -0.070 -42.041 1.00 62.22 161 TYR A CA 1
ATOM 1235 C C . TYR A 1 161 ? 28.613 -0.442 -41.899 1.00 62.22 161 TYR A C 1
ATOM 1237 O O . TYR A 1 161 ? 27.751 0.247 -42.445 1.00 62.22 161 TYR A O 1
ATOM 1245 N N . ASP A 1 162 ? 28.335 -1.558 -41.228 1.00 58.59 162 ASP A N 1
ATOM 1246 C CA . ASP A 1 162 ? 26.968 -1.953 -40.916 1.00 58.59 162 ASP A CA 1
ATOM 1247 C C . ASP A 1 162 ? 26.542 -1.219 -39.647 1.00 58.59 162 ASP A C 1
ATOM 1249 O O . ASP A 1 162 ? 27.135 -1.403 -38.580 1.00 58.59 162 ASP A O 1
ATOM 1253 N N . LEU A 1 163 ? 25.558 -0.328 -39.788 1.00 63.53 163 LEU A N 1
ATOM 1254 C CA . LEU A 1 163 ? 25.072 0.465 -38.671 1.00 63.53 163 LEU A CA 1
ATOM 1255 C C . LEU A 1 163 ? 24.429 -0.495 -37.665 1.00 63.53 163 LEU A C 1
ATOM 1257 O O . LEU A 1 163 ? 23.422 -1.132 -37.989 1.00 63.53 163 LEU A O 1
ATOM 1261 N N . PRO A 1 164 ? 24.960 -0.594 -36.438 1.00 66.88 164 PRO A N 1
ATOM 1262 C CA . PRO A 1 164 ? 24.426 -1.516 -35.455 1.00 66.88 164 PRO A CA 1
ATOM 1263 C C . PRO A 1 164 ? 22.953 -1.223 -35.211 1.00 66.88 164 PRO A C 1
ATOM 1265 O O . PRO A 1 164 ? 22.545 -0.060 -35.161 1.00 66.88 164 PRO A O 1
ATOM 1268 N N . LYS A 1 165 ? 22.146 -2.267 -35.013 1.00 71.00 165 LYS A N 1
ATOM 1269 C CA . LYS A 1 165 ? 20.749 -2.093 -34.615 1.00 71.00 165 LYS A CA 1
ATOM 1270 C C . LYS A 1 165 ? 20.704 -1.524 -33.196 1.00 71.00 165 LYS A C 1
ATOM 1272 O O . LYS A 1 165 ? 20.700 -2.261 -32.214 1.00 71.00 165 LYS A O 1
ATOM 1277 N N . LEU A 1 166 ? 20.716 -0.198 -33.107 1.00 69.56 166 LEU A N 1
ATOM 1278 C CA . LEU A 1 166 ? 20.630 0.526 -31.852 1.00 69.56 166 LEU A CA 1
ATOM 1279 C C . LEU A 1 166 ? 19.225 0.405 -31.269 1.00 69.56 166 LEU A C 1
ATOM 1281 O O . LEU A 1 166 ? 18.228 0.223 -31.970 1.00 69.56 166 LEU A O 1
ATOM 1285 N N . TYR A 1 167 ? 19.177 0.527 -29.951 1.00 67.56 167 TYR A N 1
ATOM 1286 C CA . TYR A 1 167 ? 17.933 0.618 -29.206 1.00 67.56 167 TYR A CA 1
ATOM 1287 C C . TYR A 1 167 ? 17.072 1.794 -29.700 1.00 67.56 167 TYR A C 1
ATOM 1289 O O . TYR A 1 167 ? 17.595 2.876 -29.977 1.00 67.56 167 TYR A O 1
ATOM 1297 N N . ARG A 1 168 ? 15.749 1.591 -29.735 1.00 73.69 168 ARG A N 1
ATOM 1298 C CA . ARG A 1 168 ? 14.753 2.645 -29.950 1.00 73.69 168 ARG A CA 1
ATOM 1299 C C . ARG A 1 168 ? 13.837 2.759 -28.738 1.00 73.69 168 ARG A C 1
ATOM 1301 O O . ARG A 1 168 ? 13.314 1.758 -28.252 1.00 73.69 168 ARG A O 1
ATOM 1308 N N . THR A 1 169 ? 13.619 3.983 -28.270 1.00 68.19 169 THR A N 1
ATOM 1309 C CA . THR A 1 169 ? 12.804 4.255 -27.075 1.00 68.19 169 THR A CA 1
ATOM 1310 C C . THR A 1 169 ? 11.353 3.872 -27.228 1.00 68.19 169 THR A C 1
ATOM 1312 O O . THR A 1 169 ? 10.701 3.440 -26.276 1.00 68.19 169 THR A O 1
ATOM 1315 N N . GLU A 1 170 ? 10.883 3.933 -28.458 1.00 75.44 170 GLU A N 1
ATOM 1316 C CA . GLU A 1 170 ? 9.533 3.595 -28.853 1.00 75.44 170 GLU A CA 1
ATOM 1317 C C . GLU A 1 170 ? 9.220 2.104 -28.648 1.00 75.44 170 GLU A C 1
ATOM 1319 O O . GLU A 1 170 ? 8.056 1.765 -28.440 1.00 75.44 170 GLU A O 1
ATOM 1324 N N . ASP A 1 171 ? 10.238 1.233 -28.633 1.00 71.75 171 ASP A N 1
ATOM 1325 C CA . ASP A 1 171 ? 10.068 -0.218 -28.487 1.00 71.75 171 ASP A CA 1
ATOM 1326 C C . ASP A 1 171 ? 9.796 -0.641 -27.028 1.00 71.75 171 ASP A C 1
ATOM 1328 O O . ASP A 1 171 ? 9.244 -1.713 -26.788 1.00 71.75 171 ASP A O 1
ATOM 1332 N N . TYR A 1 172 ? 10.159 0.195 -26.045 1.00 64.88 172 TYR A N 1
ATOM 1333 C CA . TYR A 1 172 ? 10.032 -0.109 -24.607 1.00 64.88 172 TYR A CA 1
ATOM 1334 C C . TYR A 1 172 ? 9.063 0.831 -23.877 1.00 64.88 172 TYR A C 1
ATOM 1336 O O . TYR A 1 172 ? 8.433 0.430 -22.896 1.00 64.88 172 TYR A O 1
ATOM 1344 N N . PHE A 1 173 ? 8.898 2.059 -24.378 1.00 70.44 173 PHE A N 1
ATOM 1345 C CA . PHE A 1 173 ? 7.956 3.052 -23.866 1.00 70.44 173 PHE A CA 1
ATOM 1346 C C . PHE A 1 173 ? 7.003 3.491 -24.988 1.00 70.44 173 PHE A C 1
ATOM 1348 O O . PHE A 1 173 ? 7.180 4.565 -25.571 1.00 70.44 173 PHE A O 1
ATOM 1355 N N . PRO A 1 174 ? 5.980 2.682 -25.325 1.00 70.00 174 PRO A N 1
ATOM 1356 C CA . PRO A 1 174 ? 4.997 3.076 -26.323 1.00 70.00 174 PRO A CA 1
ATOM 1357 C C . PRO A 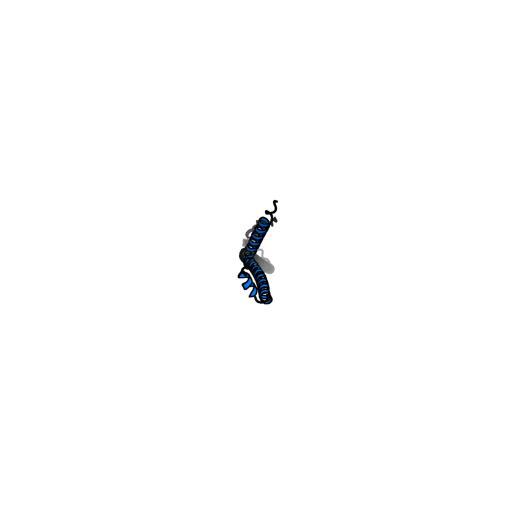1 174 ? 4.328 4.390 -25.896 1.00 70.00 174 PRO A C 1
ATOM 1359 O O . PRO A 1 174 ? 3.887 4.530 -24.754 1.00 70.00 174 PRO A O 1
ATOM 1362 N N . ARG A 1 175 ? 4.215 5.351 -26.826 1.00 64.81 175 ARG A N 1
ATOM 1363 C CA . ARG A 1 175 ? 3.643 6.705 -26.616 1.00 64.81 175 ARG A CA 1
ATOM 1364 C C . ARG A 1 175 ? 2.209 6.738 -26.067 1.00 64.81 175 ARG A C 1
ATOM 1366 O O . ARG A 1 175 ? 1.689 7.813 -25.792 1.00 64.81 175 ARG A O 1
ATOM 1373 N N . ASN A 1 176 ? 1.585 5.582 -25.884 1.00 64.38 176 ASN A N 1
ATOM 1374 C CA . ASN A 1 176 ? 0.209 5.424 -25.439 1.00 64.38 176 ASN A CA 1
ATOM 1375 C C . ASN A 1 176 ? 0.062 5.408 -23.909 1.00 64.38 176 ASN A C 1
ATOM 1377 O O . ASN A 1 176 ? -1.007 5.045 -23.422 1.00 64.38 176 ASN A O 1
ATOM 1381 N N . TYR A 1 177 ? 1.080 5.815 -23.140 1.00 53.47 177 TYR A N 1
ATOM 1382 C CA . TYR A 1 177 ? 0.888 6.190 -21.735 1.00 53.47 177 TYR A CA 1
ATOM 1383 C C . TYR A 1 177 ? 0.066 7.486 -21.662 1.00 53.47 177 TYR A C 1
ATOM 1385 O O . TYR A 1 177 ? 0.559 8.570 -21.357 1.00 53.47 177 TYR A O 1
ATOM 1393 N N . VAL A 1 178 ? -1.228 7.361 -21.958 1.00 54.03 178 VAL A N 1
ATOM 1394 C CA . VAL A 1 178 ? -2.249 8.283 -21.486 1.00 54.03 178 VAL A CA 1
ATOM 1395 C C . VAL A 1 178 ? -2.245 8.099 -19.978 1.00 54.03 178 VAL A C 1
ATOM 1397 O O . VAL A 1 178 ? -2.835 7.156 -19.458 1.00 54.03 178 VAL A O 1
ATOM 1400 N N . GLY A 1 179 ? -1.494 8.950 -19.278 1.00 52.94 179 GLY A N 1
ATOM 1401 C CA . GLY A 1 179 ? -1.642 9.088 -17.840 1.00 52.94 179 GLY A CA 1
ATOM 1402 C C . GLY A 1 179 ? -3.127 9.275 -17.580 1.00 52.94 179 GLY A C 1
ATOM 1403 O O . GLY A 1 179 ? -3.717 10.238 -18.075 1.00 52.94 179 GLY A O 1
ATOM 1404 N N . THR A 1 180 ? -3.738 8.310 -16.897 1.00 46.00 180 THR A N 1
ATOM 1405 C CA . THR A 1 180 ? -5.095 8.430 -16.382 1.00 46.00 180 THR A CA 1
ATOM 1406 C C . THR A 1 180 ? -5.101 9.702 -15.561 1.00 46.00 180 THR A C 1
ATOM 1408 O O . THR A 1 180 ? -4.521 9.766 -14.476 1.00 46.00 180 THR A O 1
ATOM 1411 N N . LYS A 1 181 ? -5.640 10.766 -16.156 1.00 50.31 181 LYS A N 1
ATOM 1412 C CA . LYS A 1 181 ? -5.817 12.030 -15.473 1.00 50.31 181 LYS A CA 1
ATOM 1413 C C . LYS A 1 181 ? -6.647 11.726 -14.240 1.00 50.31 181 LYS A C 1
ATOM 1415 O O . LYS A 1 181 ? -7.674 11.063 -14.349 1.00 50.31 181 LYS A O 1
ATOM 1420 N N . TYR A 1 182 ? -6.169 12.189 -13.093 1.00 46.69 182 TYR A N 1
ATOM 1421 C CA . TYR A 1 182 ? -6.955 12.305 -11.879 1.00 46.69 182 TYR A CA 1
ATOM 1422 C C . TYR A 1 182 ? -8.303 12.928 -12.243 1.00 46.69 182 TYR A C 1
ATOM 1424 O O . TYR A 1 182 ? -8.381 14.112 -12.569 1.00 46.69 182 TYR A O 1
ATOM 1432 N N . GLN A 1 183 ? -9.345 12.105 -12.270 1.00 46.44 183 GLN A N 1
ATOM 1433 C CA . GLN A 1 183 ? -10.711 12.568 -12.389 1.00 46.44 183 GLN A CA 1
ATOM 1434 C C . GLN A 1 183 ? -11.187 12.779 -10.957 1.00 46.44 183 GLN A C 1
ATOM 1436 O O . GLN A 1 183 ? -11.639 11.848 -10.300 1.00 46.44 183 GLN A O 1
ATOM 1441 N N . SER A 1 184 ? -10.960 13.990 -10.443 1.00 41.16 184 SER A N 1
ATOM 1442 C CA . SER A 1 184 ? -11.589 14.448 -9.207 1.00 41.16 184 SER A CA 1
ATOM 1443 C C . SER A 1 184 ? -13.102 14.476 -9.406 1.00 41.16 184 SER A C 1
ATOM 1445 O O . SER A 1 184 ? -13.589 15.210 -10.267 1.00 41.16 184 SER A O 1
ATOM 1447 N N . HIS A 1 185 ? -13.811 13.702 -8.593 1.00 42.84 185 HIS A N 1
ATOM 1448 C CA . HIS A 1 185 ? -15.176 13.970 -8.159 1.00 42.84 185 HIS A CA 1
ATOM 1449 C C . HIS A 1 185 ? -15.218 13.811 -6.644 1.00 42.84 185 HIS A C 1
ATOM 1451 O O . HIS A 1 185 ? -14.554 12.872 -6.150 1.00 42.84 185 HIS A O 1
#

pLDDT: mean 75.27, std 18.57, range [40.62, 98.69]